Protein AF-A0A6A6DYD8-F1 (afdb_monomer_lite)

Secondary structure (DSSP, 8-state):
-HHHHHHHHHIIIIISPPTT---------HHHHHHHHHHHHHHHHHHHHHHHHHHHHHHHHHHHHHHHHHHHHHHHHHHHHHHHHHHHHHHTTS---HHHHHHHHHHHHHHHHHHHHHHHHHHHHHHHHHT--EEEEEEETTEEEEEEE---S--SPPHHHHHHH-TT-----HHHHGGG---PPPP-

Structure (mmCIF, N/CA/C/O backbone):
data_AF-A0A6A6DYD8-F1
#
_entry.id   AF-A0A6A6DYD8-F1
#
loop_
_atom_site.group_PDB
_atom_site.id
_atom_site.type_symbol
_atom_site.label_atom_id
_atom_site.label_alt_id
_atom_site.label_comp_id
_atom_site.label_asym_id
_atom_site.label_entity_id
_atom_site.label_seq_id
_atom_site.pdbx_PDB_ins_code
_atom_site.Cartn_x
_atom_site.Cartn_y
_atom_site.Cartn_z
_atom_site.occupancy
_atom_site.B_iso_or_equiv
_atom_site.auth_seq_id
_atom_site.auth_comp_id
_atom_site.auth_asym_id
_atom_site.auth_atom_id
_atom_site.pdbx_PDB_model_num
ATOM 1 N N . MET A 1 1 ? 82.461 -9.906 -56.115 1.00 57.44 1 MET A N 1
ATOM 2 C CA . MET A 1 1 ? 81.524 -10.601 -55.205 1.00 57.44 1 MET A CA 1
ATOM 3 C C . MET A 1 1 ? 80.236 -10.938 -55.962 1.00 57.44 1 MET A C 1
ATOM 5 O O . MET A 1 1 ? 79.462 -10.030 -56.236 1.00 57.44 1 MET A O 1
ATOM 9 N N . PRO A 1 2 ? 80.012 -12.201 -56.369 1.00 65.62 2 PRO A N 1
ATOM 10 C CA . PRO A 1 2 ? 78.867 -12.592 -57.210 1.00 65.62 2 PRO A CA 1
ATOM 11 C C . PRO A 1 2 ? 77.506 -12.519 -56.490 1.00 65.62 2 PRO A C 1
ATOM 13 O O . PRO A 1 2 ? 76.485 -12.274 -57.128 1.00 65.62 2 PRO A O 1
ATOM 16 N N . PHE A 1 3 ? 77.492 -12.642 -55.158 1.00 63.81 3 PHE A N 1
ATOM 17 C CA . PHE A 1 3 ? 76.281 -12.563 -54.332 1.00 63.81 3 PHE A CA 1
ATOM 18 C C . PHE A 1 3 ? 75.607 -11.178 -54.374 1.00 63.81 3 PHE A C 1
ATOM 20 O O . PHE A 1 3 ? 74.388 -11.073 -54.455 1.00 63.81 3 PHE A O 1
ATOM 27 N N . GLU A 1 4 ? 76.393 -10.099 -54.404 1.00 65.44 4 GLU A N 1
ATOM 28 C CA . GLU A 1 4 ? 75.870 -8.726 -54.466 1.00 65.44 4 GLU A CA 1
ATOM 29 C C . GLU A 1 4 ? 75.205 -8.410 -55.813 1.00 65.44 4 GLU A C 1
ATOM 31 O O . GLU A 1 4 ? 74.221 -7.673 -55.870 1.00 65.44 4 GLU A O 1
ATOM 36 N N . LEU A 1 5 ? 75.713 -8.998 -56.901 1.00 65.94 5 LEU A N 1
ATOM 37 C CA . LEU A 1 5 ? 75.139 -8.871 -58.242 1.00 65.94 5 LEU A CA 1
ATOM 38 C C . LEU A 1 5 ? 73.820 -9.638 -58.361 1.00 65.94 5 LEU A C 1
ATOM 40 O O . LEU A 1 5 ? 72.847 -9.087 -58.880 1.00 65.94 5 LEU A O 1
ATOM 44 N N . ALA A 1 6 ? 73.763 -10.856 -57.815 1.00 65.88 6 ALA A N 1
ATOM 45 C CA . ALA A 1 6 ? 72.537 -11.646 -57.745 1.00 65.88 6 ALA A CA 1
ATOM 46 C C . ALA A 1 6 ? 71.458 -10.950 -56.896 1.00 65.88 6 ALA A C 1
ATOM 48 O O . ALA A 1 6 ? 70.305 -10.874 -57.316 1.00 65.88 6 ALA A O 1
ATOM 49 N N . ASN A 1 7 ? 71.834 -10.347 -55.761 1.00 66.62 7 ASN A N 1
ATOM 50 C CA . ASN A 1 7 ? 70.907 -9.573 -54.929 1.00 66.62 7 ASN A CA 1
ATOM 51 C C . ASN A 1 7 ? 70.397 -8.302 -55.623 1.00 66.62 7 ASN A C 1
ATOM 53 O O . ASN A 1 7 ? 69.210 -7.989 -55.529 1.00 66.62 7 ASN A O 1
ATOM 57 N N . ARG A 1 8 ? 71.252 -7.578 -56.359 1.00 65.06 8 ARG A N 1
ATOM 58 C CA . ARG A 1 8 ? 70.818 -6.392 -57.123 1.00 65.06 8 ARG A CA 1
ATOM 59 C C . ARG A 1 8 ? 69.863 -6.749 -58.264 1.00 65.06 8 ARG A C 1
ATOM 61 O O . ARG A 1 8 ? 68.898 -6.019 -58.480 1.00 65.06 8 ARG A O 1
ATOM 68 N N . TYR A 1 9 ? 70.107 -7.854 -58.971 1.00 65.19 9 TYR A N 1
ATOM 69 C CA . TYR A 1 9 ? 69.204 -8.344 -60.020 1.00 65.19 9 TYR A CA 1
ATOM 70 C C . TYR A 1 9 ? 67.880 -8.868 -59.441 1.00 65.19 9 TYR A C 1
ATOM 72 O O . TYR A 1 9 ? 66.814 -8.544 -59.960 1.00 65.19 9 TYR A O 1
ATOM 80 N N . SER A 1 10 ? 67.943 -9.602 -58.327 1.00 63.28 10 SER A N 1
ATOM 81 C CA . SER A 1 10 ? 66.780 -10.107 -57.588 1.00 63.28 10 SER A CA 1
ATOM 82 C C . SER A 1 10 ? 65.863 -8.977 -57.109 1.00 63.28 10 SER A C 1
ATOM 84 O O . SER A 1 10 ? 64.658 -8.996 -57.364 1.00 63.28 10 SER A O 1
ATOM 86 N N . HIS A 1 11 ? 66.418 -7.926 -56.500 1.00 62.44 11 HIS A N 1
ATOM 87 C CA . HIS A 1 11 ? 65.605 -6.796 -56.055 1.00 62.44 11 HIS A CA 1
ATOM 88 C C . HIS A 1 11 ? 65.030 -5.978 -57.214 1.00 62.44 11 HIS A C 1
ATOM 90 O O . HIS A 1 11 ? 63.913 -5.497 -57.092 1.00 62.44 11 HIS A O 1
ATOM 96 N N . LYS A 1 12 ? 65.716 -5.859 -58.357 1.00 64.00 12 LYS A N 1
ATOM 97 C CA . LYS A 1 12 ? 65.157 -5.155 -59.526 1.00 64.00 12 LYS A CA 1
ATOM 98 C C . LYS A 1 12 ? 64.035 -5.910 -60.243 1.00 64.00 12 LYS A C 1
ATOM 100 O O . LYS A 1 12 ? 63.222 -5.255 -60.887 1.00 64.00 12 LYS A O 1
ATOM 105 N N . HIS A 1 13 ? 64.007 -7.244 -60.173 1.00 62.12 13 HIS A N 1
ATOM 106 C CA . HIS A 1 13 ? 63.143 -8.049 -61.048 1.00 62.12 13 HIS A CA 1
ATOM 107 C C . HIS A 1 13 ? 62.218 -9.051 -60.344 1.00 62.12 13 HIS A C 1
ATOM 109 O O . HIS A 1 13 ? 61.275 -9.512 -60.977 1.00 62.12 13 HIS A O 1
ATOM 115 N N . LEU A 1 14 ? 62.455 -9.401 -59.075 1.00 61.72 14 LEU A N 1
ATOM 116 C CA . LEU A 1 14 ? 61.708 -10.466 -58.385 1.00 61.72 14 LEU A CA 1
ATOM 117 C C . LEU A 1 14 ? 61.056 -10.034 -57.064 1.00 61.72 14 LEU A C 1
ATOM 119 O O . LEU A 1 14 ? 60.028 -10.595 -56.701 1.00 61.72 14 LEU A O 1
ATOM 123 N N . ILE A 1 15 ? 61.625 -9.062 -56.340 1.00 59.66 15 ILE A N 1
ATOM 124 C CA . ILE A 1 15 ? 61.163 -8.708 -54.977 1.00 59.66 15 ILE A CA 1
ATOM 125 C C . ILE A 1 15 ? 60.477 -7.333 -54.920 1.00 59.66 15 ILE A C 1
ATOM 127 O O . ILE A 1 15 ? 59.779 -7.022 -53.957 1.00 59.66 15 ILE A O 1
ATOM 131 N N . VAL A 1 16 ? 60.637 -6.498 -55.948 1.00 58.47 16 VAL A N 1
ATOM 132 C CA . VAL A 1 16 ? 59.997 -5.180 -55.990 1.00 58.47 16 VAL A CA 1
ATOM 133 C C . VAL A 1 16 ? 58.665 -5.287 -56.713 1.00 58.47 16 VAL A C 1
ATOM 135 O O . VAL A 1 16 ? 58.590 -5.622 -57.893 1.00 58.47 16 VAL A O 1
ATOM 138 N N . GLN A 1 17 ? 57.610 -4.990 -55.966 1.00 60.81 17 GLN A N 1
ATOM 139 C CA . GLN A 1 17 ? 56.271 -4.819 -56.493 1.00 60.81 17 GLN A CA 1
ATOM 140 C C . GLN A 1 17 ? 56.306 -3.732 -57.588 1.00 60.81 17 GLN A C 1
ATOM 142 O O . GLN A 1 17 ? 56.818 -2.641 -57.319 1.00 60.81 17 GLN A O 1
ATOM 147 N N . PRO A 1 18 ? 55.825 -4.002 -58.818 1.00 65.25 18 PRO A N 1
ATOM 148 C CA . PRO A 1 18 ? 55.820 -2.998 -59.877 1.00 65.25 18 PRO A CA 1
ATOM 149 C C . PRO A 1 18 ? 55.071 -1.756 -59.389 1.00 65.25 18 PRO A C 1
ATOM 151 O O . PRO A 1 18 ? 54.006 -1.895 -58.790 1.00 65.25 18 PRO A O 1
ATOM 154 N N . ALA A 1 19 ? 55.590 -0.553 -59.650 1.00 60.50 19 ALA A N 1
ATOM 155 C CA . ALA A 1 19 ? 54.930 0.697 -59.246 1.00 60.50 19 ALA A CA 1
ATOM 156 C C . ALA A 1 19 ? 53.491 0.810 -59.799 1.00 60.50 19 ALA A C 1
ATOM 158 O O . ALA A 1 19 ? 52.633 1.443 -59.185 1.00 60.50 19 ALA A O 1
ATOM 159 N N . ASP A 1 20 ? 53.234 0.125 -60.916 1.00 58.38 20 ASP A N 1
ATOM 160 C CA . ASP A 1 20 ? 51.939 0.048 -61.595 1.00 58.38 20 ASP A CA 1
ATOM 161 C C . ASP A 1 20 ? 51.000 -1.007 -60.986 1.00 58.38 20 ASP A C 1
ATOM 163 O O . ASP A 1 20 ? 49.787 -0.969 -61.193 1.00 58.38 20 ASP A O 1
ATOM 167 N N . LEU A 1 21 ? 51.536 -1.940 -60.194 1.00 57.50 21 LEU A N 1
ATOM 168 C CA . LEU A 1 21 ? 50.775 -2.972 -59.503 1.00 57.50 21 LEU A CA 1
ATOM 169 C C . LEU A 1 21 ? 50.516 -2.518 -58.065 1.00 57.50 21 LEU A C 1
ATOM 171 O O . LEU A 1 21 ? 51.134 -2.996 -57.110 1.00 57.50 21 LEU A O 1
ATOM 175 N N . ARG A 1 22 ? 49.575 -1.586 -57.889 1.00 55.16 22 ARG A N 1
ATOM 176 C CA . ARG A 1 22 ? 48.997 -1.331 -56.565 1.00 55.16 22 ARG A CA 1
ATOM 177 C C . ARG A 1 22 ? 48.280 -2.605 -56.114 1.00 55.16 22 ARG A C 1
ATOM 179 O O . ARG A 1 22 ? 47.117 -2.807 -56.437 1.00 55.16 22 ARG A O 1
ATOM 186 N N . LEU A 1 23 ? 48.955 -3.455 -55.337 1.00 58.31 23 LEU A N 1
ATOM 187 C CA . LEU A 1 23 ? 48.246 -4.300 -54.384 1.00 58.31 23 LEU A CA 1
ATOM 188 C C . LEU A 1 23 ? 47.710 -3.295 -53.379 1.00 58.31 23 LEU A C 1
ATOM 190 O O . LEU A 1 23 ? 48.430 -2.848 -52.485 1.00 58.31 23 LEU A O 1
ATOM 194 N N . SER A 1 24 ? 46.478 -2.847 -53.601 1.00 57.91 24 SER A N 1
ATOM 195 C CA . SER A 1 24 ? 45.696 -2.259 -52.530 1.00 57.91 24 SER A CA 1
ATOM 196 C C . SER A 1 24 ? 45.878 -3.194 -51.331 1.00 57.91 24 SER A C 1
ATOM 198 O O . SER A 1 24 ? 45.676 -4.405 -51.507 1.00 57.91 24 SER A O 1
ATOM 200 N N . PRO A 1 25 ? 46.311 -2.698 -50.149 1.00 59.44 25 PRO A N 1
ATOM 201 C CA . PRO A 1 25 ? 46.194 -3.507 -48.939 1.00 59.44 25 PRO A CA 1
ATOM 202 C C . PRO A 1 25 ? 44.777 -4.070 -48.964 1.00 59.44 25 PRO A C 1
ATOM 204 O O . PRO A 1 25 ? 43.899 -3.313 -49.397 1.00 59.44 25 PRO A O 1
ATOM 207 N N . PRO A 1 26 ? 44.564 -5.368 -48.646 1.00 58.72 26 PRO A N 1
ATOM 208 C CA . PRO A 1 26 ? 43.248 -5.976 -48.791 1.00 58.72 26 PRO A CA 1
ATOM 209 C C . PR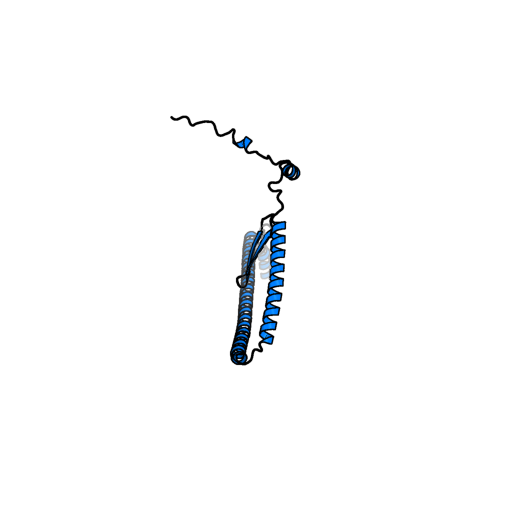O A 1 26 ? 42.266 -4.965 -48.235 1.00 58.72 26 PRO A C 1
ATOM 211 O O . PRO A 1 26 ? 42.453 -4.533 -47.095 1.00 58.72 26 PRO A O 1
ATOM 214 N N . GLU A 1 27 ? 41.363 -4.462 -49.085 1.00 55.62 27 GLU A N 1
ATOM 215 C CA . GLU A 1 27 ? 40.314 -3.556 -48.650 1.00 55.62 27 GLU A CA 1
ATOM 216 C C . GLU A 1 27 ? 39.511 -4.418 -47.708 1.00 55.62 27 GLU A C 1
ATOM 218 O O . GLU A 1 27 ? 38.636 -5.169 -48.137 1.00 55.62 27 GLU A O 1
ATOM 223 N N . VAL A 1 28 ? 39.936 -4.470 -46.446 1.00 58.47 28 VAL A N 1
ATOM 224 C CA . VAL A 1 28 ? 39.306 -5.352 -45.498 1.00 58.47 28 VAL A CA 1
ATOM 225 C C . VAL A 1 28 ? 37.924 -4.760 -45.419 1.00 58.47 28 VAL A C 1
ATOM 227 O O . VAL A 1 28 ? 37.808 -3.579 -45.080 1.00 58.47 28 VAL A O 1
ATOM 230 N N . PRO A 1 29 ? 36.910 -5.487 -45.899 1.00 58.50 29 PRO A N 1
ATOM 231 C CA . PRO A 1 29 ? 35.701 -4.849 -46.368 1.00 58.50 29 PRO A CA 1
ATOM 232 C C . PRO A 1 29 ? 35.139 -4.120 -45.163 1.00 58.50 29 PRO A C 1
ATOM 234 O O . PRO A 1 29 ? 34.797 -4.756 -44.167 1.00 58.50 29 PRO A O 1
ATOM 237 N N . ASN A 1 30 ? 35.118 -2.786 -45.217 1.00 59.69 30 ASN A N 1
ATOM 238 C CA . ASN A 1 30 ? 34.710 -1.945 -44.086 1.00 59.69 30 ASN A CA 1
ATOM 239 C C . ASN A 1 30 ? 33.337 -2.390 -43.540 1.00 59.69 30 ASN A C 1
ATOM 241 O O . ASN A 1 30 ? 33.064 -2.266 -42.352 1.00 59.69 30 ASN A O 1
ATOM 245 N N . LEU A 1 31 ? 32.525 -3.009 -44.404 1.00 61.91 31 LEU A N 1
ATOM 246 C CA . LEU A 1 31 ? 31.255 -3.676 -44.120 1.00 61.91 31 LEU A CA 1
ATOM 247 C C . LEU A 1 31 ? 31.341 -4.931 -43.228 1.00 61.91 31 LEU A C 1
ATOM 249 O O . LEU A 1 31 ? 30.406 -5.199 -42.479 1.00 61.91 31 LEU A O 1
ATOM 253 N N . ILE A 1 32 ? 32.404 -5.737 -43.305 1.00 66.31 32 ILE A N 1
ATOM 254 C CA . ILE A 1 32 ? 32.591 -6.904 -42.423 1.00 66.31 32 ILE A CA 1
ATOM 255 C C . ILE A 1 32 ? 33.046 -6.439 -41.041 1.00 66.31 32 ILE A C 1
ATOM 257 O O . ILE A 1 32 ? 32.500 -6.906 -40.044 1.00 66.31 32 ILE A O 1
ATOM 261 N N . TYR A 1 33 ? 33.980 -5.485 -40.964 1.00 68.25 33 TYR A N 1
ATOM 262 C CA . TYR A 1 33 ? 34.391 -4.928 -39.674 1.00 68.25 33 TYR A CA 1
ATOM 263 C C . TYR A 1 33 ? 33.263 -4.170 -38.979 1.00 68.25 33 TYR A C 1
ATOM 265 O O . TYR A 1 33 ? 33.094 -4.354 -37.777 1.00 68.25 33 TYR A O 1
ATOM 273 N N . SER A 1 34 ? 32.452 -3.393 -39.708 1.00 74.69 34 SER A N 1
ATOM 274 C CA . SER A 1 34 ? 31.301 -2.707 -39.111 1.00 74.69 34 SER A CA 1
ATOM 275 C C . SER A 1 34 ? 30.283 -3.702 -38.554 1.00 74.69 34 SER A C 1
ATOM 277 O O . SER A 1 34 ? 29.929 -3.605 -37.388 1.00 74.69 34 SER A O 1
ATOM 279 N N . ARG A 1 35 ? 29.910 -4.742 -39.316 1.00 79.00 35 ARG A N 1
ATOM 280 C CA . ARG A 1 35 ? 28.964 -5.774 -38.849 1.00 79.00 35 ARG A CA 1
ATOM 281 C C . ARG A 1 35 ? 29.475 -6.562 -37.642 1.00 79.00 35 ARG A C 1
ATOM 283 O O . ARG A 1 35 ? 28.696 -6.893 -36.753 1.00 79.00 35 ARG A O 1
ATOM 290 N N . LEU A 1 36 ? 30.770 -6.885 -37.603 1.00 81.12 36 LEU A N 1
ATOM 291 C CA . LEU A 1 36 ? 31.377 -7.551 -36.446 1.00 81.12 36 LEU A CA 1
ATOM 292 C C . LEU A 1 36 ? 31.419 -6.626 -35.223 1.00 81.12 36 LEU A C 1
ATOM 294 O O . LEU A 1 36 ? 31.204 -7.087 -34.103 1.00 81.12 36 LEU A O 1
ATOM 298 N N . TYR A 1 37 ? 31.661 -5.333 -35.435 1.00 81.00 37 TYR A N 1
ATOM 299 C CA . TYR A 1 37 ? 31.668 -4.329 -34.376 1.00 81.00 37 TYR A CA 1
ATOM 300 C C . TYR A 1 37 ? 30.262 -4.066 -33.818 1.00 81.00 37 TYR A C 1
ATOM 302 O O . TYR A 1 37 ? 30.093 -3.994 -32.601 1.00 81.00 37 TYR A O 1
ATOM 310 N N . ASP A 1 38 ? 29.246 -4.011 -34.680 1.00 87.06 38 ASP A N 1
ATOM 311 C CA . ASP A 1 38 ? 27.840 -3.899 -34.283 1.00 87.06 38 ASP A CA 1
ATOM 312 C C . ASP A 1 38 ? 27.424 -5.108 -33.438 1.00 87.06 38 ASP A C 1
ATOM 314 O O . ASP A 1 38 ? 26.932 -4.944 -32.321 1.00 87.06 38 ASP A O 1
ATOM 318 N N . LYS A 1 39 ? 27.751 -6.324 -33.896 1.00 87.44 39 LYS A N 1
ATOM 319 C CA . LYS A 1 39 ? 27.486 -7.561 -33.149 1.00 87.44 39 LYS A CA 1
ATOM 320 C C . LYS A 1 39 ? 28.188 -7.586 -31.784 1.00 87.44 39 LYS A C 1
ATOM 322 O O . LYS A 1 39 ? 27.593 -7.987 -30.788 1.00 87.44 39 LYS A O 1
ATOM 327 N N . TYR A 1 40 ? 29.434 -7.120 -31.711 1.00 91.06 40 TYR A N 1
ATOM 328 C CA . TYR A 1 40 ? 30.158 -6.989 -30.444 1.00 91.06 40 TYR A CA 1
ATOM 329 C C . TYR A 1 40 ? 29.484 -5.990 -29.488 1.00 91.06 40 TYR A C 1
ATOM 331 O O . TYR A 1 40 ? 29.382 -6.248 -28.286 1.00 91.06 40 TYR A O 1
ATOM 339 N N . ASN A 1 41 ? 29.000 -4.856 -30.003 1.00 92.38 41 ASN A N 1
ATOM 340 C CA . ASN A 1 41 ? 28.292 -3.862 -29.196 1.00 92.38 41 ASN A CA 1
ATOM 341 C C . ASN A 1 41 ? 26.948 -4.393 -28.686 1.00 92.38 41 ASN A C 1
ATOM 343 O O . ASN A 1 41 ? 26.615 -4.159 -27.522 1.00 92.38 41 ASN A O 1
ATOM 347 N N . GLU A 1 42 ? 26.219 -5.148 -29.508 1.00 93.62 42 GLU A N 1
ATOM 348 C CA . GLU A 1 42 ? 24.995 -5.844 -29.104 1.00 93.62 42 GLU A CA 1
ATOM 349 C C . GLU A 1 42 ? 25.273 -6.866 -27.991 1.00 93.62 42 GLU A C 1
ATOM 351 O O . GLU A 1 42 ? 24.627 -6.830 -26.942 1.00 93.62 42 GLU A O 1
ATOM 356 N N . GLU A 1 43 ? 26.287 -7.722 -28.148 1.00 93.50 43 GLU A N 1
ATOM 357 C CA . GLU A 1 43 ? 26.681 -8.696 -27.118 1.00 93.50 43 GLU A CA 1
ATOM 358 C C . GLU A 1 43 ? 27.099 -8.004 -25.810 1.00 93.50 43 GLU A C 1
ATOM 360 O O . GLU A 1 43 ? 26.710 -8.417 -24.711 1.00 93.50 43 GLU A O 1
ATOM 365 N N . ARG A 1 44 ? 27.838 -6.894 -25.905 1.00 94.44 44 ARG A N 1
ATOM 366 C CA . ARG A 1 44 ? 28.238 -6.091 -24.744 1.00 94.44 44 ARG A CA 1
ATOM 367 C C . ARG A 1 44 ? 27.040 -5.433 -24.052 1.00 94.44 44 ARG A C 1
ATOM 369 O O . ARG A 1 44 ? 27.007 -5.377 -22.815 1.00 94.44 44 ARG A O 1
ATOM 376 N N . ALA A 1 45 ? 26.062 -4.947 -24.815 1.00 94.69 45 ALA A N 1
ATOM 377 C CA . ALA A 1 45 ? 24.823 -4.395 -24.277 1.00 94.69 45 ALA A CA 1
ATOM 378 C C . ALA A 1 45 ? 24.033 -5.476 -23.524 1.00 94.69 45 ALA A C 1
ATOM 380 O O . ALA A 1 45 ? 23.704 -5.281 -22.352 1.00 94.69 45 ALA A O 1
ATOM 381 N N . LEU A 1 46 ? 23.857 -6.656 -24.128 1.00 96.00 46 LEU A N 1
ATOM 382 C CA . LEU A 1 46 ? 23.173 -7.797 -23.511 1.00 96.00 46 LEU A CA 1
ATOM 383 C C . LEU A 1 46 ? 23.848 -8.253 -22.208 1.00 96.00 46 LEU A C 1
ATOM 385 O O . LEU A 1 46 ? 23.175 -8.490 -21.203 1.00 96.00 46 LEU A O 1
ATOM 389 N N . LEU A 1 47 ? 25.182 -8.322 -22.170 1.00 96.06 47 LEU A N 1
ATOM 390 C CA . LEU A 1 47 ? 25.917 -8.650 -20.941 1.00 96.06 47 LEU A CA 1
ATOM 391 C C . LEU A 1 47 ? 25.700 -7.608 -19.836 1.00 96.06 47 LEU A C 1
ATOM 393 O O . LEU A 1 47 ? 25.597 -7.952 -18.652 1.00 96.06 47 LEU A O 1
ATOM 397 N N . THR A 1 48 ? 25.603 -6.335 -20.214 1.00 96.06 48 THR A N 1
ATOM 398 C CA . THR A 1 48 ? 25.336 -5.240 -19.277 1.00 96.06 48 THR A CA 1
ATOM 399 C C . THR A 1 48 ? 23.912 -5.328 -18.729 1.00 96.06 48 THR A C 1
ATOM 401 O O . THR A 1 48 ? 23.706 -5.218 -17.516 1.00 96.06 48 THR A O 1
ATOM 404 N N . GLU A 1 49 ? 22.930 -5.614 -19.583 1.00 96.88 49 GLU A N 1
ATOM 405 C CA . GLU A 1 49 ? 21.545 -5.844 -19.170 1.00 96.88 49 GLU A CA 1
ATOM 406 C C . GLU A 1 49 ? 21.413 -7.047 -18.234 1.00 96.88 49 GLU A C 1
ATOM 408 O O . GLU A 1 49 ? 20.784 -6.933 -17.179 1.00 96.88 49 GLU A O 1
ATOM 413 N N . LEU A 1 50 ? 22.066 -8.170 -18.545 1.00 97.50 50 LEU A N 1
ATOM 414 C CA . LEU A 1 50 ? 22.084 -9.353 -17.680 1.00 97.50 50 LEU A CA 1
ATOM 415 C C . LEU A 1 50 ? 22.690 -9.049 -16.307 1.00 97.50 50 LEU A C 1
ATOM 417 O O . LEU A 1 50 ? 22.153 -9.476 -15.277 1.00 97.50 50 LEU A O 1
ATOM 421 N N . ARG A 1 51 ? 23.780 -8.274 -16.261 1.00 96.88 51 ARG A N 1
ATOM 422 C CA . ARG A 1 51 ? 24.388 -7.826 -15.000 1.00 96.88 51 ARG A CA 1
ATOM 423 C C . ARG A 1 51 ? 23.418 -6.967 -14.189 1.00 96.88 51 ARG A C 1
ATOM 425 O O . ARG A 1 51 ? 23.242 -7.218 -12.993 1.00 96.88 51 ARG A O 1
ATOM 432 N N . ASN A 1 52 ? 22.755 -6.012 -14.835 1.00 97.31 52 ASN A N 1
ATOM 433 C CA . ASN A 1 52 ? 21.770 -5.139 -14.196 1.00 97.31 52 ASN A CA 1
ATOM 434 C C . ASN A 1 52 ? 20.561 -5.935 -13.686 1.00 97.31 52 ASN A C 1
ATOM 436 O O . ASN A 1 52 ? 20.096 -5.726 -12.563 1.00 97.31 52 ASN A O 1
ATOM 440 N N . LEU A 1 53 ? 20.076 -6.900 -14.468 1.00 97.62 53 LEU A N 1
ATOM 441 C CA . LEU A 1 53 ? 18.959 -7.762 -14.096 1.00 97.62 53 LEU A CA 1
ATOM 442 C C . LEU A 1 53 ? 19.321 -8.643 -12.893 1.00 97.62 53 LEU A C 1
ATOM 444 O O . LEU A 1 53 ? 18.536 -8.746 -11.944 1.00 97.62 53 LEU A O 1
ATOM 448 N N . ARG A 1 54 ? 20.539 -9.198 -12.867 1.00 97.25 54 ARG A N 1
ATOM 449 C CA . ARG A 1 54 ? 21.067 -9.953 -11.720 1.00 97.25 54 ARG A CA 1
ATOM 450 C C . ARG A 1 54 ? 21.150 -9.090 -10.459 1.00 97.25 54 ARG A C 1
ATOM 452 O O . ARG A 1 54 ? 20.725 -9.544 -9.397 1.00 97.25 54 ARG A O 1
ATOM 459 N N . GLN A 1 55 ? 21.638 -7.853 -10.566 1.00 97.00 55 GLN A N 1
ATOM 460 C CA . GLN A 1 55 ? 21.692 -6.913 -9.439 1.00 97.00 55 GLN A CA 1
ATOM 461 C C . GLN A 1 55 ? 20.293 -6.563 -8.918 1.00 97.00 55 GLN A C 1
ATOM 463 O O . GLN A 1 55 ? 20.048 -6.672 -7.717 1.00 97.00 55 GLN A O 1
ATOM 468 N N . ARG A 1 56 ? 19.342 -6.253 -9.810 1.00 97.56 56 ARG A N 1
ATOM 469 C CA . ARG A 1 56 ? 17.942 -5.982 -9.435 1.00 97.56 56 ARG A CA 1
ATOM 470 C C . ARG A 1 56 ? 17.286 -7.180 -8.748 1.00 97.56 56 ARG A C 1
ATOM 472 O O . ARG A 1 56 ? 16.543 -7.000 -7.786 1.00 97.56 56 ARG A O 1
ATOM 479 N N . LYS A 1 57 ? 17.543 -8.406 -9.221 1.00 97.69 57 LYS A N 1
ATOM 480 C CA . LYS A 1 57 ? 17.020 -9.628 -8.587 1.00 97.69 57 LYS A CA 1
ATOM 481 C C . LYS A 1 57 ? 17.610 -9.824 -7.190 1.00 97.69 57 LYS A C 1
ATOM 483 O O . LYS A 1 57 ? 16.866 -10.124 -6.262 1.00 97.69 57 LYS A O 1
ATOM 488 N N . LEU A 1 58 ? 18.917 -9.614 -7.028 1.00 97.50 58 LEU A N 1
ATOM 489 C CA . LEU A 1 58 ? 19.579 -9.701 -5.725 1.00 97.50 58 LEU A CA 1
ATOM 490 C C . LEU A 1 58 ? 19.024 -8.664 -4.738 1.00 97.50 58 LEU A C 1
ATOM 492 O O . LEU A 1 58 ? 18.776 -8.994 -3.581 1.00 97.50 58 LEU A O 1
ATOM 496 N N . GLN A 1 59 ? 18.791 -7.436 -5.199 1.00 96.81 59 GLN A N 1
ATOM 497 C CA . GLN A 1 59 ? 18.209 -6.375 -4.382 1.00 96.81 59 GLN A CA 1
ATOM 498 C C . GLN A 1 59 ? 16.789 -6.727 -3.922 1.00 96.81 59 GLN A C 1
ATOM 500 O O . GLN A 1 59 ? 16.513 -6.672 -2.728 1.00 96.81 59 GLN A O 1
ATOM 505 N N . ARG A 1 60 ? 15.931 -7.212 -4.830 1.00 97.31 60 ARG A N 1
ATOM 506 C CA . ARG A 1 60 ? 14.583 -7.684 -4.468 1.00 97.31 60 ARG A CA 1
ATOM 507 C C . ARG A 1 60 ? 14.607 -8.806 -3.430 1.00 97.31 60 ARG A C 1
ATOM 509 O O . ARG A 1 60 ? 13.790 -8.802 -2.517 1.00 97.31 60 ARG A O 1
ATOM 516 N N . LEU A 1 61 ? 15.539 -9.756 -3.542 1.00 97.44 61 LEU A N 1
ATOM 517 C CA . LEU A 1 61 ? 15.679 -10.831 -2.552 1.00 97.44 61 LEU A CA 1
ATOM 518 C C . LEU A 1 61 ? 16.109 -10.298 -1.179 1.00 97.44 61 LEU A C 1
ATOM 520 O O . LEU A 1 61 ? 15.600 -10.765 -0.163 1.00 97.44 61 LEU A O 1
ATOM 524 N N . ARG A 1 62 ? 17.003 -9.302 -1.137 1.00 96.81 62 ARG A N 1
ATOM 525 C CA . ARG A 1 62 ? 17.393 -8.634 0.115 1.00 96.81 62 ARG A CA 1
ATOM 526 C C . ARG A 1 62 ? 16.217 -7.900 0.752 1.00 96.81 62 ARG A C 1
ATOM 528 O O . ARG A 1 62 ? 15.997 -8.055 1.946 1.00 96.81 62 ARG A O 1
ATOM 535 N N . GLU A 1 63 ? 15.439 -7.167 -0.039 1.00 95.75 63 GLU A N 1
ATOM 536 C CA . GLU A 1 63 ? 14.229 -6.484 0.434 1.00 95.75 63 GLU A CA 1
ATOM 537 C C . GLU A 1 63 ? 13.187 -7.476 0.962 1.00 95.75 63 GLU A C 1
ATOM 539 O O . GLU A 1 63 ? 12.601 -7.250 2.016 1.00 95.75 63 GLU A O 1
ATOM 544 N N . GLN A 1 64 ? 12.981 -8.606 0.279 1.00 95.50 64 GLN A N 1
ATOM 545 C CA . GLN A 1 64 ? 12.088 -9.663 0.760 1.00 95.50 64 GLN A CA 1
ATOM 546 C C . GLN A 1 64 ? 12.570 -10.275 2.078 1.00 95.50 64 GLN A C 1
ATOM 548 O O . GLN A 1 64 ? 11.757 -10.494 2.972 1.00 95.50 64 GLN A O 1
ATOM 553 N N . ALA A 1 65 ? 13.870 -10.546 2.212 1.00 95.44 65 ALA A N 1
ATOM 554 C CA . ALA A 1 65 ? 14.438 -11.067 3.452 1.00 95.44 65 ALA A CA 1
ATOM 555 C C . ALA A 1 65 ? 14.304 -10.062 4.605 1.00 95.44 65 ALA A C 1
ATOM 557 O O . ALA A 1 65 ? 13.967 -10.452 5.719 1.00 95.44 65 ALA A O 1
ATOM 558 N N . TRP A 1 66 ? 14.513 -8.774 4.330 1.00 95.31 66 TRP A N 1
ATOM 559 C CA . TRP A 1 66 ? 14.331 -7.711 5.314 1.00 95.31 66 TRP A CA 1
ATOM 560 C C . TRP A 1 66 ? 12.869 -7.592 5.763 1.00 95.31 66 TRP A C 1
ATOM 562 O O . TRP A 1 66 ? 12.604 -7.650 6.958 1.00 95.31 66 TRP A O 1
ATOM 572 N N . ARG A 1 67 ? 11.912 -7.584 4.824 1.00 93.56 67 ARG A N 1
ATOM 573 C CA . ARG A 1 67 ? 10.472 -7.600 5.148 1.00 93.56 67 ARG A CA 1
ATOM 574 C C . ARG A 1 67 ? 10.057 -8.821 5.967 1.00 93.56 67 ARG A C 1
ATOM 576 O O . ARG A 1 67 ? 9.176 -8.714 6.807 1.00 93.56 67 ARG A O 1
ATOM 583 N N . ARG A 1 68 ? 10.656 -9.994 5.719 1.00 94.31 68 ARG A N 1
ATOM 584 C CA . ARG A 1 68 ? 10.389 -11.195 6.529 1.00 94.31 68 ARG A CA 1
ATOM 585 C C . ARG A 1 68 ? 10.836 -11.008 7.977 1.00 94.31 68 ARG A C 1
ATOM 587 O O . ARG A 1 68 ? 10.058 -11.328 8.862 1.00 94.31 68 ARG A O 1
ATOM 594 N N . LYS A 1 69 ? 12.022 -10.436 8.201 1.00 95.12 69 LYS A N 1
ATOM 595 C CA . LYS A 1 69 ? 12.503 -10.124 9.555 1.00 95.12 69 LYS A CA 1
ATOM 596 C C . LYS A 1 69 ? 11.614 -9.111 10.272 1.00 95.12 69 LYS A C 1
ATOM 598 O O . LYS A 1 69 ? 11.265 -9.334 11.420 1.00 95.12 69 LYS A O 1
ATOM 603 N N . GLU A 1 70 ? 11.187 -8.047 9.589 1.00 93.75 70 GLU A N 1
ATOM 604 C CA . GLU A 1 70 ? 10.242 -7.086 10.180 1.00 93.75 70 GLU A CA 1
ATOM 605 C C . GLU A 1 70 ? 8.922 -7.755 10.582 1.00 93.75 70 GLU A C 1
ATOM 607 O O . GLU A 1 70 ? 8.374 -7.472 11.643 1.00 93.75 70 GLU A O 1
ATOM 612 N N . LEU A 1 71 ? 8.402 -8.664 9.749 1.00 92.69 71 LEU A N 1
ATOM 613 C CA . LEU A 1 71 ? 7.197 -9.418 10.088 1.00 92.69 71 LEU A CA 1
ATOM 614 C C . LEU A 1 71 ? 7.419 -10.340 11.292 1.00 92.69 71 LEU A C 1
ATOM 616 O O . LEU A 1 71 ? 6.535 -10.412 12.138 1.00 92.69 71 LEU A O 1
ATOM 620 N N . GLU A 1 72 ? 8.575 -11.001 11.393 1.00 92.81 72 GLU A N 1
ATOM 621 C CA . GLU A 1 72 ? 8.944 -11.814 12.560 1.00 92.81 72 GLU A CA 1
ATOM 622 C C . GLU A 1 72 ? 8.962 -10.961 13.844 1.00 92.81 72 GLU A C 1
ATOM 624 O O . GLU A 1 72 ? 8.266 -11.297 14.804 1.00 92.81 72 GLU A O 1
ATOM 629 N N . GLU A 1 73 ? 9.608 -9.791 13.831 1.00 92.19 73 GLU A N 1
ATOM 630 C CA . GLU A 1 73 ? 9.623 -8.851 14.969 1.00 92.19 73 GLU A CA 1
ATOM 631 C C . GLU A 1 73 ? 8.209 -8.359 15.347 1.00 92.19 73 GLU A C 1
ATOM 633 O O . GLU A 1 73 ? 7.844 -8.275 16.527 1.00 92.19 73 GLU A O 1
ATOM 638 N N . ILE A 1 74 ? 7.358 -8.076 14.356 1.00 91.38 74 ILE A N 1
ATOM 639 C CA . ILE A 1 74 ? 5.952 -7.715 14.599 1.00 91.38 74 ILE A CA 1
ATOM 640 C C . ILE A 1 74 ? 5.190 -8.897 15.218 1.00 91.38 74 ILE A C 1
ATOM 642 O O . ILE A 1 74 ? 4.383 -8.710 16.131 1.00 91.38 74 ILE A O 1
ATOM 646 N N . THR A 1 75 ? 5.427 -10.130 14.766 1.00 92.06 75 THR A N 1
ATOM 647 C CA . THR A 1 75 ? 4.777 -11.308 15.361 1.00 92.06 75 THR A CA 1
ATOM 648 C C . THR A 1 75 ? 5.238 -11.566 16.796 1.00 92.06 75 THR A C 1
ATOM 650 O O . THR A 1 75 ? 4.414 -11.869 17.659 1.00 92.06 75 THR A O 1
ATOM 653 N N . GLU A 1 76 ? 6.515 -11.361 17.106 1.00 91.12 76 GLU A N 1
ATOM 654 C CA . GLU A 1 76 ? 7.033 -11.478 18.474 1.00 91.12 76 GLU A CA 1
ATOM 655 C C . GLU A 1 76 ? 6.424 -10.417 19.401 1.00 91.12 76 GLU A C 1
ATOM 657 O O . GLU A 1 76 ? 5.924 -10.729 20.481 1.00 91.12 76 GLU A O 1
ATOM 662 N N . THR A 1 77 ? 6.371 -9.160 18.963 1.00 89.38 77 THR A N 1
ATOM 663 C CA . THR A 1 77 ? 5.775 -8.080 19.769 1.00 89.38 77 THR A CA 1
ATOM 664 C C . THR A 1 77 ? 4.266 -8.248 19.950 1.00 89.38 77 THR A C 1
ATOM 666 O O . THR A 1 77 ? 3.738 -8.013 21.038 1.00 89.38 77 THR A O 1
ATOM 669 N N . THR A 1 78 ? 3.545 -8.700 18.921 1.00 87.50 78 THR A N 1
ATOM 670 C CA . THR A 1 78 ? 2.097 -8.950 19.020 1.00 87.50 78 THR A CA 1
ATOM 671 C C . THR A 1 78 ? 1.769 -10.146 19.908 1.00 87.50 78 THR A C 1
ATOM 673 O O . THR A 1 78 ? 0.824 -10.059 20.692 1.00 87.50 78 THR A O 1
ATOM 676 N N . THR A 1 79 ? 2.552 -11.226 19.857 1.00 89.50 79 THR A N 1
ATOM 677 C CA . THR A 1 79 ? 2.381 -12.375 20.765 1.00 89.50 79 THR A CA 1
ATOM 678 C C . THR A 1 79 ? 2.689 -12.002 22.215 1.00 89.50 79 THR A C 1
ATOM 680 O O . THR A 1 79 ? 1.925 -12.372 23.106 1.00 89.50 79 THR A O 1
ATOM 683 N N . GLN A 1 80 ? 3.719 -11.186 22.467 1.00 86.19 80 GLN A N 1
ATOM 684 C CA . GLN A 1 80 ? 3.987 -10.628 23.800 1.00 86.19 80 GLN A CA 1
ATOM 685 C C . GLN A 1 80 ? 2.833 -9.752 24.304 1.00 86.19 80 GLN A C 1
ATOM 687 O O . GLN A 1 80 ? 2.410 -9.884 25.452 1.00 86.19 80 GLN A O 1
ATOM 692 N N . LEU A 1 81 ? 2.280 -8.879 23.456 1.00 83.56 81 LEU A N 1
ATOM 693 C CA . LEU A 1 81 ? 1.120 -8.060 23.818 1.00 83.56 81 LEU A CA 1
ATOM 694 C C . LEU A 1 81 ? -0.117 -8.916 24.112 1.00 83.56 81 LEU A C 1
ATOM 696 O O . LEU A 1 81 ? -0.808 -8.652 25.092 1.00 83.56 81 LEU A O 1
ATOM 700 N N . GLN A 1 82 ? -0.381 -9.950 23.311 1.00 86.94 82 GLN A N 1
ATOM 701 C CA . GLN A 1 82 ? -1.473 -10.894 23.563 1.00 86.94 82 GLN A CA 1
ATOM 702 C C . GLN A 1 82 ? -1.283 -11.645 24.885 1.00 86.94 82 GLN A C 1
ATOM 704 O O . GLN A 1 82 ? -2.239 -11.765 25.648 1.00 86.94 82 GLN A O 1
ATOM 709 N N . ALA A 1 83 ? -0.061 -12.088 25.194 1.00 84.12 83 ALA A N 1
ATOM 710 C CA . ALA A 1 83 ? 0.255 -12.723 26.471 1.00 84.12 83 ALA A CA 1
ATOM 711 C C . ALA A 1 83 ? 0.039 -11.762 27.653 1.00 84.12 83 ALA A C 1
ATOM 713 O O . ALA A 1 83 ? -0.598 -12.133 28.635 1.00 84.12 83 ALA A O 1
ATOM 714 N N . ASN A 1 84 ? 0.483 -10.508 27.535 1.00 81.56 84 ASN A N 1
ATOM 715 C CA . ASN A 1 84 ? 0.274 -9.486 28.565 1.00 81.56 84 ASN A CA 1
ATOM 716 C C . ASN A 1 84 ? -1.212 -9.161 28.770 1.00 81.56 84 ASN A C 1
ATOM 718 O O . ASN A 1 84 ? -1.648 -8.979 29.905 1.00 81.56 84 ASN A O 1
ATOM 722 N N . ILE A 1 85 ? -2.000 -9.111 27.691 1.00 80.00 85 ILE A N 1
ATOM 723 C CA . ILE A 1 85 ? -3.456 -8.942 27.775 1.00 80.00 85 ILE A CA 1
ATOM 724 C C . ILE A 1 85 ? -4.080 -10.136 28.495 1.00 80.00 85 ILE A C 1
ATOM 726 O O . ILE A 1 85 ? -4.851 -9.924 29.422 1.00 80.00 85 ILE A O 1
ATOM 730 N N . ALA A 1 86 ? -3.714 -11.369 28.137 1.00 80.06 86 ALA A N 1
ATOM 731 C CA . ALA A 1 86 ? -4.236 -12.568 28.789 1.00 80.06 86 ALA A CA 1
ATOM 732 C C . ALA A 1 86 ? -3.900 -12.604 30.291 1.00 80.06 86 ALA A C 1
ATOM 734 O O . ALA A 1 86 ? -4.767 -12.909 31.108 1.00 80.06 86 ALA A O 1
ATOM 735 N N . ILE A 1 87 ? -2.675 -12.223 30.676 1.00 76.56 87 ILE A N 1
ATOM 736 C CA . ILE A 1 87 ? -2.280 -12.080 32.087 1.00 76.56 87 ILE A CA 1
ATOM 737 C C . ILE A 1 87 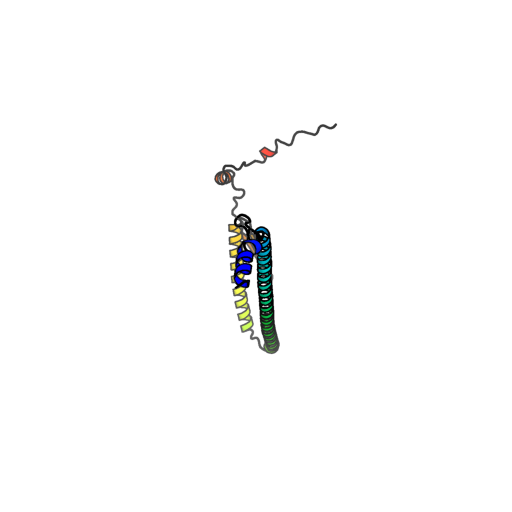? -3.148 -11.019 32.775 1.00 76.56 87 ILE A C 1
ATOM 739 O O . ILE A 1 87 ? -3.720 -11.283 33.828 1.00 76.56 87 ILE A O 1
ATOM 743 N N . HIS A 1 88 ? -3.332 -9.850 32.159 1.00 67.25 88 HIS A N 1
ATOM 744 C CA . HIS A 1 88 ? -4.150 -8.778 32.728 1.00 67.25 88 HIS A CA 1
ATOM 745 C C . HIS A 1 88 ? -5.656 -9.115 32.755 1.00 67.25 88 HIS A C 1
ATOM 747 O O . HIS A 1 88 ? -6.393 -8.584 33.586 1.00 67.25 88 HIS A O 1
ATOM 753 N N . GLU A 1 89 ? -6.152 -9.983 31.875 1.00 71.12 89 GLU A N 1
ATOM 754 C CA . GLU A 1 89 ? -7.521 -10.511 31.929 1.00 71.12 89 GLU A CA 1
ATOM 755 C C . GLU A 1 89 ? -7.692 -11.503 33.088 1.00 71.12 89 GLU A C 1
ATOM 757 O O . GLU A 1 89 ? -8.708 -11.453 33.788 1.00 71.12 89 GLU A O 1
ATOM 762 N N . LEU A 1 90 ? -6.680 -12.336 33.353 1.00 65.44 90 LEU A N 1
ATOM 763 C CA . LEU A 1 90 ? -6.652 -13.255 34.495 1.00 65.44 90 LEU A CA 1
ATOM 764 C C . LEU A 1 90 ? -6.504 -12.509 35.834 1.00 65.44 90 LEU A C 1
ATOM 766 O O . LEU A 1 90 ? -7.229 -12.799 36.786 1.00 65.44 90 LEU A O 1
ATOM 770 N N . GLU A 1 91 ? -5.632 -11.501 35.906 1.00 64.00 91 GLU A N 1
ATOM 771 C CA . GLU A 1 91 ? -5.412 -10.674 37.105 1.00 64.00 91 GLU A CA 1
ATOM 772 C C . GLU A 1 91 ? -6.545 -9.648 37.322 1.00 64.00 91 GLU A C 1
ATOM 774 O O . GLU A 1 91 ? -6.995 -9.401 38.448 1.00 64.00 91 GLU A O 1
ATOM 779 N N . GLY A 1 92 ? -7.082 -9.094 36.231 1.00 52.03 92 GLY A N 1
ATOM 780 C CA . GLY A 1 92 ? -8.160 -8.101 36.208 1.00 52.03 92 GLY A CA 1
ATOM 781 C C . GLY A 1 92 ? -9.550 -8.653 36.530 1.00 52.03 92 GLY A C 1
ATOM 782 O O . GLY A 1 92 ? -10.488 -7.871 36.714 1.00 52.03 92 GLY A O 1
ATOM 783 N N . SER A 1 93 ? -9.698 -9.974 36.671 1.00 50.50 93 SER A N 1
ATOM 784 C CA . SER A 1 93 ? -10.954 -10.587 37.110 1.00 50.50 93 SER A CA 1
ATOM 785 C C . SER A 1 93 ? -11.219 -10.437 38.619 1.00 50.50 93 SER A C 1
ATOM 787 O O . SER A 1 93 ? -12.273 -10.871 39.085 1.00 50.50 93 SER A O 1
ATOM 789 N N . SER A 1 94 ? -10.323 -9.790 39.382 1.00 53.69 94 SER A N 1
ATOM 790 C CA . SER A 1 94 ? -10.492 -9.620 40.834 1.00 53.69 94 SER A CA 1
ATOM 791 C C . SER A 1 94 ? -10.749 -8.192 41.344 1.00 53.69 94 SER A C 1
ATOM 793 O O . SER A 1 94 ? -11.391 -8.081 42.380 1.00 53.69 94 SER A O 1
ATOM 795 N N . THR A 1 95 ? -10.378 -7.088 40.670 1.00 58.50 95 THR A N 1
ATOM 796 C CA . THR A 1 95 ? -10.654 -5.722 41.207 1.00 58.50 95 THR A CA 1
ATOM 797 C C . THR A 1 95 ? -10.669 -4.579 40.167 1.00 58.50 95 THR A C 1
ATOM 799 O O . THR A 1 95 ? -10.024 -3.548 40.345 1.00 58.50 95 THR A O 1
ATOM 802 N N . ILE A 1 96 ? -11.463 -4.648 39.089 1.00 53.59 96 ILE A N 1
ATOM 803 C CA . ILE A 1 96 ? -11.756 -3.404 38.341 1.00 53.59 96 ILE A CA 1
ATOM 804 C C . ILE A 1 96 ? -12.750 -2.567 39.156 1.00 53.59 96 ILE A C 1
ATOM 806 O O . ILE A 1 96 ? -13.966 -2.775 39.086 1.00 53.59 96 ILE A O 1
ATOM 810 N N . ASN A 1 97 ? -12.222 -1.597 39.909 1.00 59.16 97 ASN A N 1
ATOM 811 C CA . ASN A 1 97 ? -12.993 -0.589 40.630 1.00 59.16 97 ASN A CA 1
ATOM 812 C C . ASN A 1 97 ? -14.063 0.018 39.709 1.00 59.16 97 ASN A C 1
ATOM 814 O O . ASN A 1 97 ? -13.783 0.487 38.602 1.00 59.16 97 ASN A O 1
ATOM 818 N N . ALA A 1 98 ? -15.314 0.060 40.174 1.00 60.38 98 ALA A N 1
ATOM 819 C CA . ALA A 1 98 ? -16.454 0.592 39.418 1.00 60.38 98 ALA A CA 1
ATOM 820 C C . ALA A 1 98 ? -16.219 2.025 38.879 1.00 60.38 98 ALA A C 1
ATOM 822 O O . ALA A 1 98 ? -16.854 2.456 37.911 1.00 60.38 98 ALA A O 1
ATOM 823 N N . GLN A 1 99 ? -15.281 2.758 39.481 1.00 59.31 99 GLN A N 1
ATOM 824 C CA . GLN A 1 99 ? -14.852 4.094 39.086 1.00 59.31 99 GLN A CA 1
ATOM 825 C C . GLN A 1 99 ? -14.075 4.124 37.759 1.00 59.31 99 GLN A C 1
ATOM 827 O O . GLN A 1 99 ? -14.320 5.019 36.943 1.00 59.31 99 GLN A O 1
ATOM 832 N N . ASP A 1 100 ? -13.240 3.123 37.476 1.00 59.41 100 ASP A N 1
ATOM 833 C CA . ASP A 1 100 ? -12.486 3.043 36.218 1.00 59.41 100 ASP A CA 1
ATOM 834 C C . ASP A 1 100 ? -13.373 2.607 35.051 1.00 59.41 100 ASP A C 1
ATOM 836 O O . ASP A 1 100 ? -13.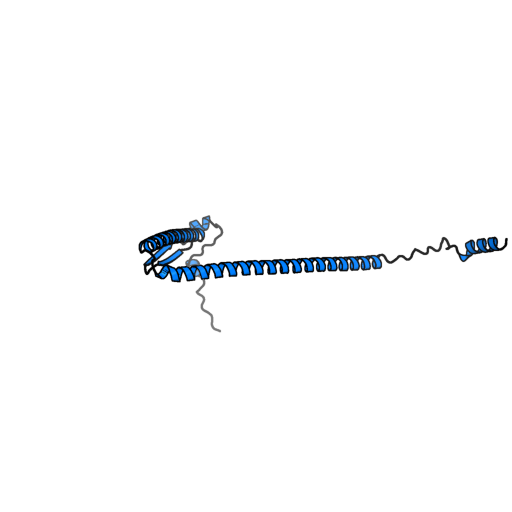283 3.174 33.958 1.00 59.41 100 ASP A O 1
ATOM 840 N N . ARG A 1 101 ? -14.370 1.746 35.304 1.00 60.09 101 ARG A N 1
ATOM 841 C CA . ARG A 1 101 ? -15.442 1.462 34.327 1.00 60.09 101 ARG A CA 1
ATOM 842 C C . ARG A 1 101 ? -16.221 2.732 33.956 1.00 60.09 101 ARG A C 1
ATOM 844 O O . ARG A 1 101 ? -16.519 2.977 32.783 1.00 60.09 101 ARG A O 1
ATOM 851 N N . ARG A 1 102 ? -16.512 3.603 34.931 1.00 62.31 102 ARG A N 1
ATOM 852 C CA . ARG A 1 102 ? -17.185 4.897 34.689 1.00 62.31 102 ARG A CA 1
ATOM 853 C C . ARG A 1 102 ? -16.295 5.898 33.937 1.00 62.31 102 ARG A C 1
ATOM 855 O O . ARG A 1 102 ? -16.808 6.672 33.131 1.00 62.31 102 ARG A O 1
ATOM 862 N N . ARG A 1 103 ? -14.978 5.906 34.165 1.00 63.34 103 ARG A N 1
ATOM 863 C CA . ARG A 1 103 ? -14.033 6.774 33.429 1.00 63.34 103 ARG A CA 1
ATOM 864 C C . ARG A 1 103 ? -13.832 6.307 31.986 1.00 63.34 103 ARG A C 1
ATOM 866 O O . ARG A 1 103 ? -13.942 7.127 31.073 1.00 63.34 103 ARG A O 1
ATOM 873 N N . SER A 1 104 ? -13.653 5.004 31.776 1.00 65.88 104 SER A N 1
ATOM 874 C CA . SER A 1 104 ? -13.523 4.387 30.448 1.00 65.88 104 SER A CA 1
ATOM 875 C C . SER A 1 104 ? -14.757 4.646 29.571 1.00 65.88 104 SER A C 1
ATOM 877 O O . SER A 1 104 ? -14.643 5.132 28.443 1.00 65.88 104 SER A O 1
ATOM 879 N N . THR A 1 105 ? -15.965 4.477 30.120 1.00 70.56 105 THR A N 1
ATOM 880 C CA . THR A 1 105 ? -17.213 4.769 29.386 1.00 70.56 105 THR A CA 1
ATOM 881 C C . THR A 1 105 ? -17.379 6.256 29.046 1.00 70.56 105 THR A C 1
ATOM 883 O O . THR A 1 105 ? -17.863 6.584 27.959 1.00 70.56 105 THR A O 1
ATOM 886 N N . LYS A 1 106 ? -16.937 7.181 29.913 1.00 75.69 106 LYS A N 1
ATOM 887 C CA . LYS A 1 106 ? -16.909 8.628 29.611 1.00 75.69 106 LYS A CA 1
ATOM 888 C C . LYS A 1 106 ? -15.942 8.962 28.471 1.00 75.69 106 LYS A C 1
ATOM 890 O O . LYS A 1 106 ? -16.321 9.710 27.568 1.00 75.69 106 LYS A O 1
ATOM 895 N N . ALA A 1 107 ? -14.736 8.396 28.480 1.00 77.06 107 ALA A N 1
ATOM 896 C CA . ALA A 1 107 ? -13.746 8.605 27.422 1.00 77.06 107 ALA A CA 1
ATOM 897 C C . ALA A 1 107 ? -14.236 8.053 26.072 1.00 77.06 107 ALA A C 1
ATOM 899 O O . ALA A 1 107 ? -14.213 8.762 25.063 1.00 77.06 107 ALA A O 1
ATOM 900 N N . LEU A 1 108 ? -14.793 6.841 26.068 1.00 77.50 108 LEU A N 1
ATOM 901 C CA . LEU A 1 108 ? -15.349 6.205 24.872 1.00 77.50 108 LEU A CA 1
ATOM 902 C C . LEU A 1 108 ? -16.542 7.001 24.312 1.00 77.50 108 LEU A C 1
ATOM 904 O O . LEU A 1 108 ? -16.652 7.214 23.103 1.00 77.50 108 LEU A O 1
ATOM 908 N N . ASN A 1 109 ? -17.397 7.541 25.187 1.00 82.19 109 ASN A N 1
ATOM 909 C CA . ASN A 1 109 ? -18.475 8.449 24.790 1.00 82.19 109 ASN A CA 1
ATOM 910 C C . ASN A 1 109 ? -17.964 9.752 24.169 1.00 82.19 109 ASN A C 1
ATOM 912 O O . ASN A 1 109 ? -18.552 10.221 23.191 1.00 82.19 109 ASN A O 1
ATOM 916 N N . LYS A 1 110 ? -16.882 10.325 24.705 1.00 81.88 110 LYS A N 1
ATOM 917 C CA . LYS A 1 110 ? -16.241 11.518 24.139 1.00 81.88 110 LYS A CA 1
ATOM 918 C C . LYS A 1 110 ? -15.686 11.226 22.743 1.00 81.88 110 LYS A C 1
ATOM 920 O O . LYS A 1 110 ? -15.995 11.968 21.814 1.00 81.88 110 LYS A O 1
ATOM 925 N N . MET A 1 111 ? -14.959 10.120 22.569 1.00 82.94 111 MET A N 1
ATOM 926 C CA . MET A 1 111 ? -14.414 9.720 21.264 1.00 82.94 111 MET A CA 1
ATOM 927 C C . MET A 1 111 ? -15.507 9.482 20.222 1.00 82.94 111 MET A C 1
ATOM 929 O O . MET A 1 111 ? -15.411 9.983 19.104 1.00 82.94 111 MET A O 1
ATOM 933 N N . TYR A 1 112 ? -16.582 8.781 20.593 1.00 84.38 112 TYR A N 1
ATOM 934 C CA . TYR A 1 112 ? -17.712 8.568 19.690 1.00 84.38 112 TYR A CA 1
ATOM 935 C C . TYR A 1 112 ? -18.348 9.888 19.238 1.00 84.38 112 TYR A C 1
ATOM 937 O O . TYR A 1 112 ? -18.631 10.053 18.055 1.00 84.38 112 TYR A O 1
ATOM 945 N N . ARG A 1 113 ? -18.548 10.848 20.154 1.00 82.81 113 ARG A N 1
ATOM 946 C CA . ARG A 1 113 ? -19.104 12.169 19.811 1.00 82.81 113 ARG A CA 1
ATOM 947 C C . ARG A 1 113 ? -18.212 12.919 18.823 1.00 82.81 113 ARG A C 1
ATOM 949 O O . ARG A 1 113 ? -18.725 13.425 17.830 1.00 82.81 113 ARG A O 1
ATOM 956 N N . MET A 1 114 ? -16.900 12.931 19.062 1.00 82.62 114 MET A N 1
ATOM 957 C CA . MET A 1 114 ? -15.928 13.569 18.166 1.00 82.62 114 MET A CA 1
ATOM 958 C C . MET A 1 114 ? -15.923 12.918 16.780 1.00 82.62 114 MET A C 1
ATOM 960 O O . MET A 1 114 ? -15.999 13.608 15.766 1.00 82.62 114 MET A O 1
ATOM 964 N N . ARG A 1 115 ? -15.901 11.581 16.726 1.00 82.56 115 ARG A N 1
ATOM 965 C CA . ARG A 1 115 ? -15.905 10.839 15.461 1.00 82.56 115 ARG A CA 1
ATOM 966 C C . ARG A 1 115 ? -17.211 11.034 14.694 1.00 82.56 115 ARG A C 1
ATOM 968 O O . ARG A 1 115 ? -17.166 11.274 13.494 1.00 82.56 115 ARG A O 1
ATOM 975 N N . LYS A 1 116 ? -18.357 10.999 15.383 1.00 82.75 116 LYS A N 1
ATOM 976 C CA . LYS A 1 116 ? -19.670 11.290 14.790 1.00 82.75 116 LYS A CA 1
ATOM 977 C C . LYS A 1 116 ? -19.690 12.687 14.165 1.00 82.75 116 LYS A C 1
ATOM 979 O O . LYS A 1 116 ? -20.099 12.815 13.020 1.00 82.75 116 LYS A O 1
ATOM 984 N N . ALA A 1 117 ? -19.220 13.709 14.882 1.00 81.12 117 ALA A N 1
ATOM 985 C CA . ALA A 1 117 ? -19.167 15.077 14.366 1.00 81.12 117 ALA A CA 1
ATOM 986 C C . ALA A 1 117 ? -18.262 15.193 13.128 1.00 81.12 117 ALA A C 1
ATOM 988 O O . ALA A 1 117 ? -18.678 15.752 12.119 1.00 81.12 117 ALA A O 1
ATOM 989 N N . SER A 1 118 ? -17.067 14.597 13.174 1.00 87.25 118 SER A N 1
ATOM 990 C CA . SER A 1 118 ? -16.129 14.611 12.045 1.00 87.25 118 SER A CA 1
ATOM 991 C C . SER A 1 118 ? -16.692 13.916 10.800 1.00 87.25 118 SER A C 1
ATOM 993 O O . SER A 1 118 ? -16.568 14.439 9.697 1.00 87.25 118 SER A O 1
ATOM 995 N N . VAL A 1 119 ? -17.348 12.763 10.964 1.00 84.12 119 VAL A N 1
ATOM 996 C CA . VAL A 1 119 ? -17.972 12.033 9.848 1.00 84.12 119 VAL A CA 1
ATOM 997 C C . VAL A 1 119 ? -19.108 12.843 9.228 1.00 84.12 119 VAL A C 1
ATOM 999 O O . VAL A 1 119 ? -19.179 12.946 8.008 1.00 84.12 119 VAL A O 1
ATOM 1002 N N . LEU A 1 120 ? -19.965 13.454 10.050 1.00 83.19 120 LEU A N 1
ATOM 1003 C CA . LEU A 1 120 ? -21.055 14.294 9.553 1.00 83.19 120 LEU A CA 1
ATOM 1004 C C . LEU A 1 120 ? -20.538 15.524 8.799 1.00 83.19 120 LEU A C 1
ATOM 1006 O O . LEU A 1 120 ? -21.088 15.850 7.756 1.00 83.19 120 LEU A O 1
ATOM 1010 N N . HIS A 1 121 ? -19.464 16.157 9.281 1.00 82.06 121 HIS A N 1
ATOM 1011 C CA . HIS A 1 121 ? -18.833 17.289 8.598 1.00 82.06 121 HIS A CA 1
ATOM 1012 C C . HIS A 1 121 ? -18.324 16.906 7.205 1.00 82.06 121 HIS A C 1
ATOM 1014 O O . HIS A 1 121 ? -18.651 17.563 6.227 1.00 82.06 121 HIS A O 1
ATOM 1020 N N . LYS A 1 122 ? -17.599 15.789 7.088 1.00 81.81 122 LYS A N 1
ATOM 1021 C CA . LYS A 1 122 ? -17.098 15.316 5.787 1.00 81.81 122 LYS A CA 1
ATOM 1022 C C . LYS A 1 122 ? -18.224 14.959 4.822 1.00 81.81 122 LYS A C 1
ATOM 1024 O O . LYS A 1 122 ? -18.129 15.211 3.631 1.00 81.81 122 LYS A O 1
ATOM 1029 N N . LEU A 1 123 ? -19.296 14.352 5.329 1.00 78.75 123 LEU A N 1
ATOM 1030 C CA . LEU A 1 123 ? -20.453 13.992 4.507 1.00 78.75 123 LEU A CA 1
ATOM 1031 C C . LEU A 1 123 ? -21.242 15.226 4.058 1.00 78.75 123 LEU A C 1
ATOM 1033 O O . LEU A 1 123 ? -21.812 15.211 2.971 1.00 78.75 123 LEU A O 1
ATOM 1037 N N . HIS A 1 124 ? -21.233 16.290 4.859 1.00 80.00 124 HIS A N 1
ATOM 1038 C CA . HIS A 1 124 ? -21.753 17.593 4.466 1.00 80.00 124 HIS A CA 1
ATOM 1039 C C . HIS A 1 124 ? -20.929 18.207 3.330 1.00 80.00 124 HIS A C 1
ATOM 1041 O O . HIS A 1 124 ? -21.500 18.537 2.298 1.00 80.00 124 HIS A O 1
ATOM 1047 N N . GLU A 1 125 ? -19.602 18.259 3.480 1.00 78.38 125 GLU A N 1
ATOM 1048 C CA . GLU A 1 125 ? -18.681 18.761 2.447 1.00 78.38 125 GLU A CA 1
ATOM 1049 C C . GLU A 1 125 ? -18.823 17.984 1.132 1.00 78.38 125 GLU A C 1
ATOM 1051 O O . GLU A 1 125 ? -18.888 18.577 0.062 1.00 78.38 125 GLU A O 1
ATOM 1056 N N . ILE A 1 126 ? -18.922 16.652 1.194 1.00 74.69 126 ILE A N 1
ATOM 1057 C CA . ILE A 1 126 ? -19.145 15.817 0.004 1.00 74.69 126 ILE A CA 1
ATOM 1058 C C . ILE A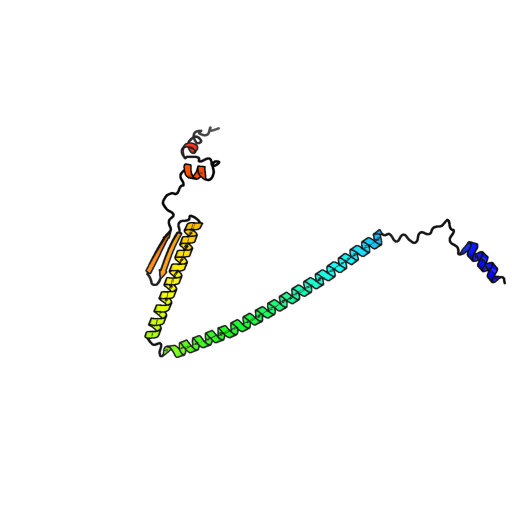 1 126 ? -20.496 16.143 -0.640 1.00 74.69 126 ILE A C 1
ATOM 1060 O O . ILE A 1 126 ? -20.582 16.246 -1.861 1.00 74.69 126 ILE A O 1
ATOM 1064 N N . GLY A 1 127 ? -21.548 16.315 0.163 1.00 73.38 127 GLY A N 1
ATOM 1065 C CA . GLY A 1 127 ? -22.859 16.718 -0.340 1.00 73.38 127 GLY A CA 1
ATOM 1066 C C . GLY A 1 127 ? -22.820 18.074 -1.047 1.00 73.38 127 GLY A C 1
ATOM 1067 O O . GLY A 1 127 ? -23.404 18.218 -2.121 1.00 73.38 127 GLY A O 1
ATOM 1068 N N . GLU A 1 128 ? -22.095 19.041 -0.482 1.00 75.56 128 GLU A N 1
ATOM 1069 C CA . GLU A 1 128 ? -21.883 20.365 -1.076 1.00 75.56 128 GLU A CA 1
ATOM 1070 C C . GLU A 1 128 ? -21.093 20.289 -2.385 1.00 75.56 128 GLU A C 1
ATOM 1072 O O . GLU A 1 128 ? -21.535 20.837 -3.394 1.00 75.56 128 GLU A O 1
ATOM 1077 N N . LEU A 1 129 ? -19.966 19.574 -2.390 1.00 71.06 129 LEU A N 1
ATOM 1078 C CA . LEU A 1 129 ? -19.072 19.466 -3.546 1.00 71.06 129 LEU A CA 1
ATOM 1079 C C . LEU A 1 129 ? -19.692 18.686 -4.708 1.00 71.06 129 LEU A C 1
ATOM 1081 O O . LEU A 1 129 ? -19.520 19.059 -5.865 1.00 71.06 129 LEU A O 1
ATOM 1085 N N . CYS A 1 130 ? -20.390 17.588 -4.417 1.00 68.88 130 CYS A N 1
ATOM 1086 C CA . CYS A 1 130 ? -20.972 16.723 -5.444 1.00 68.88 130 CYS A CA 1
ATOM 1087 C C . CYS A 1 130 ? -22.379 17.152 -5.870 1.00 68.88 130 CYS A C 1
ATOM 1089 O O . CYS A 1 130 ? -22.950 16.549 -6.776 1.00 68.88 130 CYS A O 1
ATOM 1091 N N . GLY A 1 131 ? -22.968 18.130 -5.185 1.00 64.94 131 GLY A N 1
ATOM 1092 C CA . GLY A 1 131 ? -24.352 18.538 -5.388 1.00 64.94 131 GLY A CA 1
ATOM 1093 C C . GLY A 1 131 ? -25.388 17.436 -5.165 1.00 64.94 131 GLY A C 1
ATOM 1094 O O . GLY A 1 131 ? -26.463 17.441 -5.757 1.00 64.94 131 GLY A O 1
ATOM 1095 N N . ALA A 1 132 ? -25.059 16.463 -4.316 1.00 66.12 132 ALA A N 1
ATOM 1096 C CA . ALA A 1 132 ? -25.872 15.280 -4.086 1.00 66.12 132 ALA A CA 1
ATOM 1097 C C . ALA A 1 132 ? -26.565 15.338 -2.721 1.00 66.12 132 ALA A C 1
ATOM 1099 O O . ALA A 1 132 ? -26.015 15.821 -1.730 1.00 66.12 132 ALA A O 1
ATOM 1100 N N . ASN A 1 133 ? -27.770 14.775 -2.647 1.00 71.81 133 ASN A N 1
ATOM 1101 C CA . ASN A 1 133 ? -28.445 14.573 -1.370 1.00 71.81 133 ASN A CA 1
ATOM 1102 C C . ASN A 1 133 ? -27.756 13.436 -0.603 1.00 71.81 133 ASN A C 1
ATOM 1104 O O . ASN A 1 133 ? -27.634 12.324 -1.117 1.00 71.81 133 ASN A O 1
ATOM 1108 N N . VAL A 1 134 ? -27.345 13.698 0.638 1.00 70.50 134 VAL A N 1
ATOM 1109 C CA . VAL A 1 134 ? -26.633 12.723 1.476 1.00 70.50 134 VAL A CA 1
ATOM 1110 C C . VAL A 1 134 ? -27.510 12.324 2.656 1.00 70.50 134 VAL A C 1
ATOM 1112 O O . VAL A 1 134 ? -27.944 13.167 3.444 1.00 70.50 134 VAL A O 1
ATOM 1115 N N . PHE A 1 135 ? -27.752 11.020 2.790 1.00 73.00 135 PHE A N 1
ATOM 1116 C CA . PHE A 1 135 ? -28.528 10.428 3.877 1.00 73.00 135 PHE A CA 1
ATOM 1117 C C . PHE A 1 135 ? -27.648 9.474 4.673 1.00 73.00 135 PHE A C 1
ATOM 1119 O O . PHE A 1 135 ? -27.036 8.568 4.112 1.00 73.00 135 PHE A O 1
ATOM 1126 N N . VAL A 1 136 ? -27.583 9.676 5.987 1.00 75.81 136 VAL A N 1
ATOM 1127 C CA . VAL A 1 136 ? -26.707 8.898 6.868 1.00 75.81 136 VAL A CA 1
ATOM 1128 C C . VAL A 1 136 ? -27.485 8.469 8.093 1.00 75.81 136 VAL A C 1
ATOM 1130 O O . VAL A 1 136 ? -28.057 9.301 8.798 1.00 75.81 136 VAL A O 1
ATOM 1133 N N . GLN A 1 137 ? -27.457 7.172 8.377 1.00 75.56 137 GLN A N 1
ATOM 1134 C CA . GLN A 1 137 ? -27.997 6.598 9.598 1.00 75.56 137 GLN A CA 1
ATOM 1135 C C . GLN A 1 137 ? -26.843 6.106 10.472 1.00 75.56 137 GLN A C 1
ATOM 1137 O O . GLN A 1 137 ? -26.054 5.265 10.053 1.00 75.56 137 GLN A O 1
ATOM 1142 N N . ILE A 1 138 ? -26.730 6.646 11.685 1.00 76.62 138 ILE A N 1
ATOM 1143 C CA . ILE A 1 138 ? -25.698 6.262 12.653 1.00 76.62 138 ILE A CA 1
ATOM 1144 C C . ILE A 1 138 ? -26.387 5.624 13.854 1.00 76.62 138 ILE A C 1
ATOM 1146 O O . ILE A 1 138 ? -27.116 6.301 14.586 1.00 76.62 138 ILE A O 1
ATOM 1150 N N . GLU A 1 139 ? -26.142 4.335 14.064 1.00 76.81 139 GLU A N 1
ATOM 1151 C CA . GLU A 1 139 ? -26.707 3.566 15.169 1.00 76.81 139 GLU A CA 1
ATOM 1152 C C . GLU A 1 139 ? -25.689 3.364 16.296 1.00 76.81 139 GLU A C 1
ATOM 1154 O O . GLU A 1 139 ? -24.526 3.028 16.066 1.00 76.81 139 GLU A O 1
ATOM 1159 N N . ARG A 1 140 ? -26.130 3.573 17.541 1.00 72.50 140 ARG A N 1
ATOM 1160 C CA . ARG A 1 140 ? -25.368 3.196 18.735 1.00 72.50 140 ARG A CA 1
ATOM 1161 C C . ARG A 1 140 ? -26.299 2.861 19.889 1.00 72.50 140 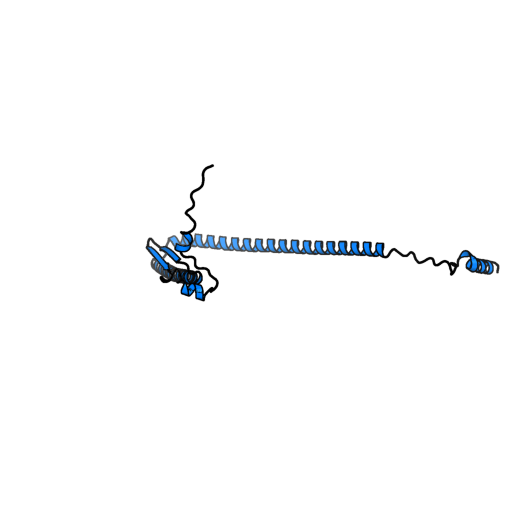ARG A C 1
ATOM 1163 O O . ARG A 1 140 ? -27.111 3.700 20.273 1.00 72.50 140 ARG A O 1
ATOM 1170 N N . ASN A 1 141 ? -26.109 1.691 20.501 1.00 66.88 141 ASN A N 1
ATOM 1171 C CA . ASN A 1 141 ? -26.864 1.227 21.673 1.00 66.88 141 ASN A CA 1
ATOM 1172 C C . ASN A 1 141 ? -28.380 1.426 21.490 1.00 66.88 141 ASN A C 1
ATOM 1174 O O . ASN A 1 141 ? -29.015 2.114 22.291 1.00 66.88 141 ASN A O 1
ATOM 1178 N N . SER A 1 142 ? -28.919 0.914 20.379 1.00 56.41 142 SER A N 1
ATOM 1179 C CA . SER A 1 142 ? -30.348 0.989 20.030 1.00 56.41 142 SER A CA 1
ATOM 1180 C C . SER A 1 142 ? -30.889 2.403 19.767 1.00 56.41 142 SER A C 1
ATOM 1182 O O . SER A 1 142 ? -32.088 2.580 19.568 1.00 56.41 142 SER A O 1
ATOM 1184 N N . LYS A 1 143 ? -30.029 3.432 19.750 1.00 63.62 143 LYS A N 1
ATOM 1185 C CA . LYS A 1 143 ? -30.390 4.798 19.355 1.00 63.62 143 LYS A CA 1
ATOM 1186 C C . LYS A 1 143 ? -29.891 5.077 17.948 1.00 63.62 143 LYS A C 1
ATOM 1188 O O . LYS A 1 143 ? -28.688 5.050 17.686 1.00 63.62 143 LYS A O 1
ATOM 1193 N N . VAL A 1 144 ? -30.827 5.416 17.072 1.00 69.81 144 VAL A N 1
ATOM 1194 C CA . VAL A 1 144 ? -30.566 5.772 15.681 1.00 69.81 144 VAL A CA 1
ATOM 1195 C C . VAL A 1 144 ? -30.557 7.292 15.540 1.00 69.81 144 VAL A C 1
ATOM 1197 O O . VAL A 1 144 ? -31.486 7.974 15.963 1.00 69.81 144 VAL A O 1
ATOM 1200 N N . SER A 1 145 ? -29.488 7.845 14.972 1.00 68.19 145 SER A N 1
ATOM 1201 C CA . SER A 1 145 ? -29.413 9.253 14.569 1.00 68.19 145 SER A CA 1
ATOM 1202 C C . SER A 1 145 ? -29.390 9.347 13.051 1.00 68.19 145 SER A C 1
ATOM 1204 O O . SER A 1 145 ? -28.526 8.736 12.426 1.00 68.19 145 SER A O 1
ATOM 1206 N N . GLN A 1 146 ? -30.292 10.135 12.474 1.00 71.12 146 GLN A N 1
ATOM 1207 C CA . GLN A 1 146 ? -30.339 10.382 11.035 1.00 71.12 146 GLN A CA 1
ATOM 1208 C C . GLN A 1 146 ? -29.784 11.771 10.717 1.00 71.12 146 GLN A C 1
ATOM 1210 O O . GLN A 1 146 ? -30.079 12.742 11.415 1.00 71.12 146 GLN A O 1
ATOM 1215 N N . TYR A 1 147 ? -28.974 11.856 9.668 1.00 73.50 147 TYR A N 1
ATOM 1216 C CA . TYR A 1 147 ? -28.519 13.105 9.072 1.00 73.50 147 TYR A CA 1
ATOM 1217 C C . TYR A 1 147 ? -28.966 13.143 7.615 1.00 73.50 147 TYR A C 1
ATOM 1219 O O . TYR A 1 147 ? -28.776 12.173 6.879 1.00 73.50 147 TYR A O 1
ATOM 1227 N N . LYS A 1 148 ? -29.575 14.262 7.223 1.00 70.06 148 LYS A N 1
ATOM 1228 C CA . LYS A 1 148 ? -30.049 14.518 5.867 1.00 70.06 148 LYS A CA 1
ATOM 1229 C C . LYS A 1 148 ? -29.472 15.845 5.406 1.00 70.06 148 LYS A C 1
ATOM 1231 O O . LYS A 1 148 ? -29.877 16.896 5.899 1.00 70.06 148 LYS A O 1
ATOM 1236 N N . TYR A 1 149 ? -28.565 15.779 4.447 1.00 65.50 149 TYR A N 1
ATOM 1237 C CA . TYR A 1 149 ? -28.186 16.927 3.645 1.00 65.50 149 TYR A CA 1
ATOM 1238 C C . TYR A 1 149 ? -29.037 16.921 2.377 1.00 65.50 149 TYR A C 1
ATOM 1240 O O . TYR A 1 149 ? -29.043 15.943 1.629 1.00 65.50 149 TYR A O 1
ATOM 1248 N N . SER A 1 150 ? -29.791 17.996 2.175 1.00 62.47 150 SER A N 1
ATOM 1249 C CA . SER A 1 150 ? -30.549 18.247 0.955 1.00 62.47 150 SER A CA 1
ATOM 1250 C C . SER A 1 150 ? -30.092 19.587 0.420 1.00 62.47 150 SER A C 1
ATOM 1252 O O . SER A 1 150 ? -30.163 20.575 1.156 1.00 62.47 150 SER A O 1
ATOM 1254 N N . GLN A 1 151 ? -29.672 19.643 -0.842 1.00 63.31 151 GLN A N 1
ATOM 1255 C CA . GLN A 1 151 ? -29.505 20.939 -1.490 1.00 63.31 151 GLN A CA 1
ATOM 1256 C C . GLN A 1 151 ? -30.852 21.683 -1.478 1.00 63.31 151 GLN A C 1
ATOM 1258 O O . GLN A 1 151 ? -31.925 21.065 -1.505 1.00 63.31 151 GLN A O 1
ATOM 1263 N N . ARG A 1 152 ? -30.809 23.014 -1.333 1.00 50.97 152 ARG A N 1
ATOM 1264 C CA . ARG A 1 152 ? -32.008 23.864 -1.364 1.00 50.97 152 ARG A CA 1
ATOM 1265 C C . ARG A 1 152 ? -32.789 23.638 -2.672 1.00 50.97 152 ARG A C 1
ATOM 1267 O O . ARG A 1 152 ? -32.221 23.291 -3.694 1.00 50.97 152 ARG A O 1
ATOM 1274 N N . LYS A 1 153 ? -34.104 23.860 -2.590 1.00 51.31 153 LYS A N 1
ATOM 1275 C CA . LYS A 1 153 ? -35.203 23.524 -3.524 1.00 51.31 153 LYS A CA 1
ATOM 1276 C C . LYS A 1 153 ? -35.098 23.975 -4.998 1.00 51.31 153 LYS A C 1
ATOM 1278 O O . LYS A 1 153 ? -36.072 23.804 -5.720 1.00 51.31 153 LYS A O 1
ATOM 1283 N N . THR A 1 154 ? -34.000 24.549 -5.467 1.00 51.72 154 THR A N 1
ATOM 1284 C CA . THR A 1 154 ? -33.879 25.068 -6.840 1.00 51.72 154 THR A CA 1
ATOM 1285 C C . THR A 1 154 ? -33.127 24.080 -7.727 1.00 51.72 154 THR A C 1
ATOM 1287 O O . THR A 1 154 ? -32.090 24.397 -8.299 1.00 51.72 154 THR A O 1
ATOM 1290 N N . PHE A 1 155 ? -33.635 22.848 -7.795 1.00 42.97 155 PHE A N 1
ATOM 1291 C CA . PHE A 1 155 ? -33.304 21.935 -8.882 1.00 42.97 155 PHE A CA 1
ATOM 1292 C C . PHE A 1 155 ? -34.600 21.299 -9.402 1.00 42.97 155 PHE A C 1
ATOM 1294 O O . PHE A 1 155 ? -35.378 20.788 -8.589 1.00 42.97 155 PHE A O 1
ATOM 1301 N N . PRO A 1 156 ? -34.858 21.320 -10.719 1.00 53.88 156 PRO A N 1
ATOM 1302 C CA . PRO A 1 156 ? -33.953 21.744 -11.794 1.00 53.88 156 PRO A CA 1
ATOM 1303 C C . PRO A 1 156 ? -33.661 23.255 -11.804 1.00 53.88 156 PRO A C 1
ATOM 1305 O O . PRO A 1 156 ? -34.508 24.052 -11.405 1.00 53.88 156 PRO A O 1
ATOM 1308 N N . LEU A 1 157 ? -32.437 23.612 -12.220 1.00 55.62 157 LEU A N 1
ATOM 1309 C CA . LEU A 1 157 ? -32.057 24.987 -12.566 1.00 55.62 157 LEU A CA 1
ATOM 1310 C C . LEU A 1 157 ? -33.057 25.525 -13.595 1.00 55.62 157 LEU A C 1
ATOM 1312 O O . LEU A 1 157 ? -33.520 24.779 -14.466 1.00 55.62 157 LEU A O 1
ATOM 1316 N N . THR A 1 158 ? -33.409 26.802 -13.493 1.00 63.41 158 THR A N 1
ATOM 1317 C CA . THR A 1 158 ? -34.296 27.421 -14.483 1.00 63.41 158 THR A CA 1
ATOM 1318 C C . THR A 1 158 ? -33.603 27.481 -15.845 1.00 63.41 158 THR A C 1
ATOM 1320 O O . THR A 1 158 ? -32.376 27.523 -15.941 1.00 63.41 158 THR A O 1
ATOM 1323 N N . SER A 1 159 ? -34.384 27.491 -16.926 1.00 60.41 159 SER A N 1
ATOM 1324 C CA . SER A 1 159 ? -33.849 27.597 -18.290 1.00 60.41 159 SER A CA 1
ATOM 1325 C C . SER A 1 159 ? -32.964 28.833 -18.491 1.00 60.41 159 SER A C 1
ATOM 1327 O O . SER A 1 159 ? -32.031 28.793 -19.286 1.00 60.41 159 SER A O 1
ATOM 1329 N N . GLU A 1 160 ? -33.223 29.905 -17.739 1.00 63.88 160 GLU A N 1
ATOM 1330 C CA . GLU A 1 160 ? -32.439 31.144 -17.752 1.00 63.88 160 GLU A CA 1
ATOM 1331 C C . GLU A 1 160 ? -31.053 30.967 -17.113 1.00 63.88 160 GLU A C 1
ATOM 1333 O O . GLU A 1 160 ? -30.059 31.445 -17.657 1.00 63.88 160 GLU A O 1
ATOM 1338 N N . GLU A 1 161 ? -30.960 30.229 -16.003 1.00 61.41 161 GLU A N 1
ATOM 1339 C CA . GLU A 1 161 ? -29.688 29.923 -15.331 1.00 61.41 161 GLU A CA 1
ATOM 1340 C C . GLU A 1 161 ? -28.828 28.964 -16.167 1.00 61.41 161 GLU A C 1
ATOM 1342 O O . GLU A 1 161 ? -27.610 29.123 -16.238 1.00 61.41 161 GLU A O 1
ATOM 1347 N N . ILE A 1 162 ? -29.453 28.001 -16.854 1.00 58.78 162 ILE A N 1
ATOM 1348 C CA . ILE A 1 162 ? -28.756 27.071 -17.756 1.00 58.78 162 ILE A CA 1
ATOM 1349 C C . ILE A 1 162 ? -28.184 27.822 -18.969 1.00 58.78 162 ILE A C 1
ATOM 1351 O O . ILE A 1 162 ? -27.030 27.597 -19.329 1.00 58.78 162 ILE A O 1
ATOM 1355 N N . ALA A 1 163 ? -28.941 28.760 -19.548 1.00 63.75 163 ALA A N 1
ATOM 1356 C CA . ALA A 1 163 ? -28.496 29.562 -20.692 1.00 63.75 163 ALA A CA 1
ATOM 1357 C C . ALA A 1 163 ? -27.348 30.536 -20.356 1.00 63.75 163 ALA A C 1
ATOM 1359 O O . ALA A 1 163 ? -26.561 30.882 -21.235 1.00 63.75 163 ALA A O 1
ATOM 1360 N N . GLN A 1 164 ? -27.223 30.972 -19.097 1.00 67.38 164 GLN A N 1
ATOM 1361 C CA . GLN A 1 164 ? -26.079 31.778 -18.645 1.00 67.38 164 GLN A CA 1
ATOM 1362 C C . GLN A 1 164 ? -24.792 30.954 -18.501 1.00 67.38 164 GLN A C 1
ATOM 1364 O O . GLN A 1 164 ? -23.701 31.498 -18.667 1.00 67.38 164 GLN A O 1
ATOM 1369 N N . ILE A 1 165 ? -24.913 29.662 -18.179 1.00 63.72 165 ILE A N 1
ATOM 1370 C CA . ILE A 1 165 ? -23.775 28.752 -17.985 1.00 63.72 165 ILE A CA 1
ATOM 1371 C C . ILE A 1 165 ? -23.306 28.174 -19.326 1.00 63.72 165 ILE A C 1
ATOM 1373 O O . ILE A 1 165 ? -22.102 28.092 -19.564 1.00 63.72 165 ILE A O 1
ATOM 1377 N N . ASP A 1 166 ? -24.239 27.804 -20.206 1.00 54.44 166 ASP A N 1
ATOM 1378 C CA . ASP A 1 166 ? -23.947 27.345 -21.563 1.00 54.44 166 ASP A CA 1
ATOM 1379 C C . ASP A 1 166 ? -24.970 27.929 -22.558 1.00 54.44 166 ASP A C 1
ATOM 1381 O O . ASP A 1 166 ? -26.061 27.375 -22.731 1.00 54.44 166 ASP A O 1
ATOM 1385 N N . PRO A 1 167 ? -24.639 29.040 -23.243 1.00 67.50 167 PRO A N 1
ATOM 1386 C CA . PRO A 1 167 ? -25.541 29.681 -24.203 1.00 67.50 167 PRO A CA 1
ATOM 1387 C C . PRO A 1 167 ? -25.802 28.827 -25.457 1.00 67.50 167 PRO A C 1
ATOM 1389 O O . PRO A 1 167 ? -26.633 29.193 -26.288 1.00 67.50 167 PRO A O 1
ATOM 1392 N N . SER A 1 168 ? -25.109 27.694 -25.601 1.00 63.88 168 SER A N 1
ATOM 1393 C CA . SER A 1 168 ? -25.227 26.746 -26.71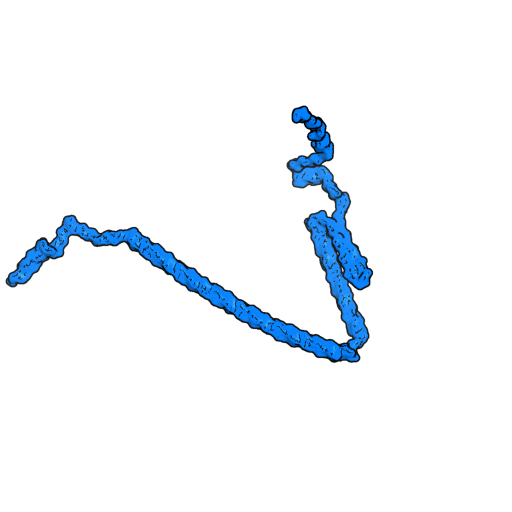7 1.00 63.88 168 SER A CA 1
ATOM 1394 C C . SER A 1 168 ? -26.205 25.597 -26.434 1.00 63.88 168 SER A C 1
ATOM 1396 O O . SER A 1 168 ? -26.487 24.797 -27.330 1.00 63.88 168 SER A O 1
ATOM 1398 N N . ALA A 1 169 ? -26.704 25.471 -25.202 1.00 54.72 169 ALA A N 1
ATOM 1399 C CA . ALA A 1 169 ? -27.541 24.348 -24.799 1.00 54.72 169 ALA A CA 1
ATOM 1400 C C . ALA A 1 169 ? -28.982 24.477 -25.341 1.00 54.72 169 ALA A C 1
ATOM 1402 O O . ALA A 1 169 ? -29.762 25.316 -24.893 1.00 54.72 169 ALA A O 1
ATOM 1403 N N . GLU A 1 170 ? -29.379 23.602 -26.277 1.00 62.75 170 GLU A N 1
ATOM 1404 C CA . GLU A 1 170 ? -30.780 23.468 -26.709 1.00 62.75 170 GLU A CA 1
ATOM 1405 C C . GLU A 1 170 ? -31.628 22.818 -25.601 1.00 62.75 170 GLU A C 1
ATOM 1407 O O . GLU A 1 170 ? -31.648 21.593 -25.440 1.00 62.75 170 GLU A O 1
ATOM 1412 N N . ILE A 1 171 ? -32.375 23.627 -24.849 1.00 58.69 171 ILE A N 1
ATOM 1413 C CA . ILE A 1 171 ? -33.327 23.130 -23.850 1.00 58.69 171 ILE A CA 1
ATOM 1414 C C . ILE A 1 171 ? -34.618 22.713 -24.565 1.00 58.69 171 ILE A C 1
ATOM 1416 O O . ILE A 1 171 ? -35.452 23.549 -24.902 1.00 58.69 171 ILE A O 1
ATOM 1420 N N . LYS A 1 172 ? -34.789 21.407 -24.795 1.00 58.97 172 LYS A N 1
ATOM 1421 C CA . LYS A 1 172 ? -36.013 20.840 -25.389 1.00 58.97 172 LYS A CA 1
ATOM 1422 C C . LYS A 1 172 ? -37.054 20.588 -24.306 1.00 58.97 172 LYS A C 1
ATOM 1424 O O . LYS A 1 172 ? -36.805 19.851 -23.351 1.00 58.97 172 LYS A O 1
ATOM 1429 N N . THR A 1 173 ? -38.225 21.191 -24.457 1.00 57.50 173 THR A N 1
ATOM 1430 C CA . THR A 1 173 ? -39.368 21.017 -23.555 1.00 57.50 173 THR A CA 1
ATOM 1431 C C . THR A 1 173 ? -40.206 19.803 -23.959 1.00 57.50 173 THR A C 1
ATOM 1433 O O . THR A 1 173 ? -40.095 19.285 -25.067 1.00 57.50 173 THR A O 1
ATOM 1436 N N . ALA A 1 174 ? -41.080 19.320 -23.070 1.00 53.28 174 ALA A N 1
ATOM 1437 C CA . ALA A 1 174 ? -41.934 18.158 -23.349 1.00 53.28 174 ALA A CA 1
ATOM 1438 C C . ALA A 1 174 ? -42.842 18.336 -24.590 1.00 53.28 174 ALA A C 1
ATOM 1440 O O . ALA A 1 174 ? -43.212 17.348 -25.223 1.00 53.28 174 ALA A O 1
ATOM 1441 N N . ALA A 1 175 ? -43.156 19.579 -24.974 1.00 56.91 175 ALA A N 1
ATOM 1442 C CA . ALA A 1 175 ? -43.890 19.898 -26.199 1.00 56.91 175 ALA A CA 1
ATOM 1443 C C . ALA A 1 175 ? -43.096 19.580 -27.483 1.00 56.91 175 ALA A C 1
ATOM 1445 O O . ALA A 1 175 ? -43.692 19.228 -28.498 1.00 56.91 175 ALA A O 1
ATOM 1446 N N . ASP A 1 176 ? -41.762 19.612 -27.434 1.00 61.00 176 ASP A N 1
ATOM 1447 C CA . ASP A 1 176 ? -40.910 19.325 -28.596 1.00 61.00 176 ASP A CA 1
ATOM 1448 C C . ASP A 1 176 ? -40.904 17.831 -28.960 1.00 61.00 176 ASP A C 1
ATOM 1450 O O . ASP A 1 176 ? -40.615 17.453 -30.097 1.00 61.00 176 ASP A O 1
ATOM 1454 N N . TYR A 1 177 ? -41.275 16.968 -28.008 1.00 54.03 177 TYR A N 1
ATOM 1455 C CA . TYR A 1 177 ? -41.320 15.516 -28.183 1.00 54.03 177 TYR A CA 1
ATOM 1456 C C . TYR A 1 177 ? -42.686 14.988 -28.656 1.00 54.03 177 TYR A C 1
ATOM 1458 O O . TYR A 1 177 ? -42.754 13.862 -29.151 1.00 54.03 177 TYR A O 1
ATOM 1466 N N . SER A 1 178 ? -43.769 15.770 -28.561 1.00 56.50 178 SER A N 1
ATOM 1467 C CA . SER A 1 178 ? -45.125 15.308 -28.913 1.00 56.50 178 SER A CA 1
ATOM 1468 C C . SER A 1 178 ? -45.456 15.394 -30.410 1.00 56.50 178 SER A C 1
ATOM 1470 O O . SER A 1 178 ? -46.440 14.809 -30.858 1.00 56.50 178 SER A O 1
ATOM 1472 N N . SER A 1 179 ? -44.619 16.050 -31.219 1.00 54.78 179 SER A N 1
ATOM 1473 C CA . SER A 1 179 ? -44.856 16.239 -32.660 1.00 54.78 179 SER A CA 1
ATOM 1474 C C . SER A 1 179 ? -44.423 15.059 -33.548 1.00 54.78 179 SER A C 1
ATOM 1476 O O . SER A 1 179 ? -44.756 15.037 -34.732 1.00 54.78 179 SER A O 1
ATOM 1478 N N . LYS A 1 180 ? -43.715 14.050 -33.011 1.00 54.19 180 LYS A N 1
ATOM 1479 C CA . LYS A 1 180 ? -43.103 12.966 -33.814 1.00 54.19 180 LYS A CA 1
ATOM 1480 C C . LYS A 1 180 ? -43.787 11.591 -33.752 1.00 54.19 180 LYS A C 1
ATOM 1482 O O . LYS A 1 180 ? -43.263 10.656 -34.349 1.00 54.19 180 LYS A O 1
ATOM 1487 N N . GLN A 1 181 ? -44.934 11.431 -33.083 1.00 52.72 181 GLN A N 1
ATOM 1488 C CA . GLN A 1 181 ? -45.544 10.099 -32.872 1.00 52.72 181 GLN A CA 1
ATOM 1489 C C . GLN A 1 181 ? -46.810 9.764 -33.683 1.00 52.72 181 GLN A C 1
ATOM 1491 O O . GLN A 1 181 ? -47.318 8.656 -33.549 1.00 52.72 181 GLN A O 1
ATOM 1496 N N . ASN A 1 182 ? -47.290 10.624 -34.587 1.00 48.03 182 ASN A N 1
ATOM 1497 C CA . ASN A 1 182 ? -48.491 10.321 -35.381 1.00 48.03 182 ASN A CA 1
ATOM 1498 C C . ASN A 1 182 ? -48.178 10.031 -36.855 1.00 48.03 182 ASN A C 1
ATOM 1500 O O . ASN A 1 182 ? -48.483 10.835 -37.728 1.00 48.03 182 ASN A O 1
ATOM 1504 N N . THR A 1 183 ? -47.626 8.853 -37.148 1.00 51.69 183 THR A N 1
ATOM 1505 C CA . THR A 1 183 ? -47.905 8.169 -38.425 1.00 51.69 183 THR A CA 1
ATOM 1506 C C . THR A 1 183 ? -48.103 6.671 -38.155 1.00 51.69 183 THR A C 1
ATOM 1508 O O . THR A 1 183 ? -47.170 6.011 -37.700 1.00 51.69 183 THR A O 1
ATOM 1511 N N . PRO A 1 184 ? -49.314 6.114 -38.351 1.00 45.50 184 PRO A N 1
ATOM 1512 C CA . PRO A 1 184 ? -49.546 4.685 -38.162 1.00 45.50 184 PRO A CA 1
ATOM 1513 C C . PRO A 1 184 ? -48.921 3.875 -39.316 1.00 45.50 184 PRO A C 1
ATOM 1515 O O . PRO A 1 184 ? -48.855 4.371 -40.443 1.00 45.50 184 PRO A O 1
ATOM 1518 N N . PRO A 1 185 ? -48.470 2.630 -39.072 1.00 52.81 185 PRO A N 1
ATOM 1519 C CA . PRO A 1 185 ? -47.788 1.836 -40.086 1.00 52.81 185 PRO A CA 1
ATOM 1520 C C . PRO A 1 185 ? -48.771 1.301 -41.137 1.00 52.81 185 PRO A C 1
ATOM 1522 O O . PRO A 1 185 ? -49.794 0.695 -40.812 1.00 52.81 185 PRO A O 1
ATOM 1525 N N . VAL A 1 186 ? -48.424 1.503 -42.410 1.00 45.59 186 VAL A N 1
ATOM 1526 C CA . VAL A 1 186 ? -49.081 0.896 -43.575 1.00 45.59 186 VAL A CA 1
ATOM 1527 C C . VAL A 1 186 ? -48.774 -0.603 -43.573 1.00 45.59 186 VAL A C 1
ATOM 1529 O O . VAL A 1 186 ? -47.612 -0.996 -43.616 1.00 45.59 186 VAL A O 1
ATOM 1532 N N . LYS A 1 187 ? -49.814 -1.440 -43.507 1.00 49.50 187 LYS A N 1
ATOM 1533 C CA . LYS A 1 187 ? -49.697 -2.887 -43.729 1.00 49.50 187 LYS A CA 1
ATOM 1534 C C . LYS A 1 187 ? -49.540 -3.157 -45.229 1.00 49.50 187 LYS A C 1
ATOM 1536 O O . LYS A 1 187 ? -50.378 -2.699 -46.005 1.00 49.50 187 LYS A O 1
ATOM 1541 N N . GLN A 1 188 ? -48.522 -3.926 -45.601 1.00 48.53 188 GLN A N 1
ATOM 1542 C CA . GLN A 1 188 ? -48.482 -4.732 -46.824 1.00 48.53 188 GLN A CA 1
ATOM 1543 C C . GLN A 1 188 ? -48.184 -6.172 -46.427 1.00 48.53 188 GLN A C 1
ATOM 1545 O O . GLN A 1 188 ? -47.357 -6.353 -45.504 1.00 48.53 188 GLN A O 1
#

Radius of gyration: 46.53 Å; chains: 1; bounding box: 131×45×103 Å

Foldseek 3Di:
DVVVVVVVVCCVPPVDDPPVDPPPPPVPPVVVVVVVVVVVVVVVVVVVVVVVVVVVVVVVVVVVVVVVVVVVVVVVVVVVVVVVVVVCVVVVVPDPDVVVVVVVVVVVVVVVVVVVVVVLVVQLVCCVVVVHWDWDWDDDPNDIDIDIDHDPDCPPPDPVVVCVVPVPDDDDDPVNVPPPPPDDDDDD

Organism: NCBI:txid1314779

pLDDT: mean 72.27, std 15.08, range [42.97, 97.69]

Sequence (188 aa):
MPFELANRYSHKHLIVQPADLRLSPPEVPNLIYSRLYDKYNEERALLTELRNLRQRKLQRLREQAWRRKELEEITETTTQLQANIAIHELEGSSTINAQDRRRSTKALNKMYRMRKASVLHKLHEIGELCGANVFVQIERNSKVSQYKYSQRKTFPLTSEEIAQIDPSAEIKTAADYSSKQNTPPVKQ